Protein AF-H1V680-F1 (afdb_monomer_lite)

Radius of gyration: 32.13 Å; chains: 1; bounding box: 53×70×123 Å

Organism: Colletotrichum higginsianum (strain IMI 349063) (NCBI:txid759273)

InterPro domains:
  IPR000254 Cellulose-binding domain [PF00734] (23-51)
  IPR000254 Cellulose-binding domain [PS00562] (27-54)
  IPR000254 Cellulose-binding domain [PS51164] (19-55)
  IPR000254 Cellulose-binding domain [SM00236] (22-55)
  IPR001547 Glycoside hydrolase, family 5 [PF00150] (147-219)
  IPR017853 Glycoside hydrolase superfamily [SSF51445] (120-219)
  IPR035971 Cellulose-binding domain superfamily [SSF57180] (21-55)
  IPR050386 Glycosyl Hydrolase 5 (Cellulase A) [PTHR31297] (88-219)

pLDDT: mean 78.28, std 24.13, range [32.41, 98.94]

Structure (mmCIF, N/CA/C/O backbone):
data_AF-H1V680-F1
#
_entry.id   AF-H1V680-F1
#
loop_
_atom_site.group_PDB
_atom_site.id
_atom_site.type_symbol
_atom_site.label_atom_id
_atom_site.label_alt_id
_atom_site.label_comp_id
_atom_site.label_asym_id
_atom_site.label_entity_id
_atom_site.label_seq_id
_atom_site.pdbx_PDB_ins_code
_atom_site.Cartn_x
_atom_site.Cartn_y
_atom_site.Cartn_z
_atom_site.occupancy
_atom_site.B_iso_or_equiv
_atom_site.auth_seq_id
_atom_site.auth_comp_id
_atom_site.auth_asym_id
_atom_site.auth_atom_id
_atom_site.pdbx_PDB_model_num
ATOM 1 N N . MET A 1 1 ? 31.462 8.046 79.889 1.00 41.03 1 MET A N 1
ATOM 2 C CA . MET A 1 1 ? 31.656 6.989 78.877 1.00 41.03 1 MET A CA 1
ATOM 3 C C . MET A 1 1 ? 30.767 7.344 77.690 1.00 41.03 1 MET A C 1
ATOM 5 O O . MET A 1 1 ? 29.557 7.222 77.803 1.00 41.03 1 MET A O 1
ATOM 9 N N . LYS A 1 2 ? 31.339 7.966 76.651 1.00 41.47 2 LYS A N 1
ATOM 10 C CA . LYS A 1 2 ? 30.643 8.324 75.403 1.00 41.47 2 LYS A CA 1
ATOM 11 C C . LYS A 1 2 ? 30.706 7.098 74.493 1.00 41.47 2 LYS A C 1
ATOM 13 O O . LYS A 1 2 ? 31.793 6.561 74.311 1.00 41.47 2 LYS A O 1
ATOM 18 N N . ILE A 1 3 ? 29.558 6.626 74.017 1.00 47.91 3 ILE A N 1
ATOM 19 C CA . ILE A 1 3 ? 29.468 5.523 73.060 1.00 47.91 3 ILE A CA 1
ATOM 20 C C . ILE A 1 3 ? 29.055 6.157 71.737 1.00 47.91 3 ILE A C 1
ATOM 22 O O . ILE A 1 3 ? 27.886 6.470 71.523 1.00 47.91 3 ILE A O 1
ATOM 26 N N . ASP A 1 4 ? 30.054 6.404 70.899 1.00 52.88 4 ASP A N 1
ATOM 27 C CA . ASP A 1 4 ? 29.887 6.831 69.519 1.00 52.88 4 ASP A CA 1
ATOM 28 C C . ASP A 1 4 ? 29.444 5.610 68.697 1.00 52.88 4 ASP A C 1
ATOM 30 O O . ASP A 1 4 ? 30.202 4.653 68.534 1.00 52.88 4 ASP A O 1
ATOM 34 N N . ILE A 1 5 ? 28.195 5.603 68.222 1.00 52.12 5 ILE A N 1
ATOM 35 C CA . ILE A 1 5 ? 27.687 4.572 67.306 1.00 52.12 5 ILE A CA 1
ATOM 36 C C . ILE A 1 5 ? 27.700 5.157 65.899 1.00 52.12 5 ILE A C 1
ATOM 38 O O . ILE A 1 5 ? 26.835 5.940 65.509 1.00 52.12 5 ILE A O 1
ATOM 42 N N . SER A 1 6 ? 28.735 4.768 65.159 1.00 51.75 6 SER A N 1
ATOM 43 C CA . SER A 1 6 ? 28.927 5.017 63.737 1.00 51.75 6 SER A CA 1
ATOM 44 C C . SER A 1 6 ? 27.708 4.570 62.929 1.00 51.75 6 SER A C 1
ATOM 46 O O . SER A 1 6 ? 27.351 3.391 62.911 1.00 51.75 6 SER A O 1
ATOM 48 N N . ILE A 1 7 ? 27.082 5.522 62.237 1.00 56.12 7 ILE A N 1
ATOM 49 C CA . ILE A 1 7 ? 26.006 5.267 61.280 1.00 56.12 7 ILE A CA 1
ATOM 50 C C . ILE A 1 7 ? 26.612 4.541 60.079 1.00 56.12 7 ILE A C 1
ATOM 52 O O . ILE A 1 7 ? 27.463 5.069 59.363 1.00 56.12 7 ILE A O 1
ATOM 56 N N . ALA A 1 8 ? 26.185 3.292 59.915 1.00 51.62 8 ALA A N 1
ATOM 57 C CA . ALA A 1 8 ? 26.576 2.403 58.842 1.00 51.62 8 ALA A CA 1
ATOM 58 C C . ALA A 1 8 ? 26.261 3.014 57.469 1.00 51.62 8 ALA A C 1
ATOM 60 O O . ALA A 1 8 ? 25.145 3.459 57.194 1.00 51.62 8 ALA A O 1
ATOM 61 N N . VAL A 1 9 ? 27.267 2.989 56.599 1.00 54.03 9 VAL A N 1
ATOM 62 C CA . VAL A 1 9 ? 27.164 3.289 55.172 1.00 54.03 9 VAL A CA 1
ATOM 63 C C . VAL A 1 9 ? 26.238 2.252 54.528 1.00 54.03 9 VAL A C 1
ATOM 65 O O . VAL A 1 9 ? 26.636 1.117 54.271 1.00 54.03 9 VAL A O 1
ATOM 68 N N . LEU A 1 10 ? 24.988 2.641 54.273 1.00 51.72 10 LEU A N 1
ATOM 69 C CA . LEU A 1 10 ? 24.065 1.924 53.394 1.00 51.72 10 LEU A CA 1
ATOM 70 C C . LEU A 1 10 ? 24.538 2.116 51.948 1.00 51.72 10 LEU A C 1
ATOM 72 O O . LEU A 1 10 ? 24.169 3.074 51.269 1.00 51.72 10 LEU A O 1
ATOM 76 N N . LEU A 1 11 ? 25.401 1.208 51.492 1.00 56.03 11 LEU A N 1
ATOM 77 C CA . LEU A 1 11 ? 25.778 1.089 50.089 1.00 56.03 11 LEU A CA 1
ATOM 78 C C . LEU A 1 11 ? 24.535 0.643 49.301 1.00 56.03 11 LEU A C 1
ATOM 80 O O . LEU A 1 11 ? 24.115 -0.512 49.373 1.00 56.03 11 LEU A O 1
ATOM 84 N N . ALA A 1 12 ? 23.917 1.571 48.572 1.00 56.66 12 ALA A N 1
ATOM 85 C CA . ALA A 1 12 ? 22.830 1.266 47.656 1.00 56.66 12 ALA A CA 1
ATOM 86 C C . ALA A 1 12 ? 23.351 0.355 46.531 1.00 56.66 12 ALA A C 1
ATOM 88 O O . ALA A 1 12 ? 24.094 0.796 45.652 1.00 56.66 12 ALA A O 1
ATOM 89 N N . LEU A 1 13 ? 22.951 -0.920 46.543 1.00 59.25 13 LEU A N 1
ATOM 90 C CA . LEU A 1 13 ? 23.061 -1.798 45.379 1.00 59.25 13 LEU A CA 1
ATOM 91 C C . LEU A 1 13 ? 22.107 -1.274 44.296 1.00 59.25 13 LEU A C 1
ATOM 93 O O . LEU A 1 13 ? 20.934 -1.650 44.229 1.00 59.25 13 LEU A O 1
ATOM 97 N N . ALA A 1 14 ? 22.615 -0.386 43.441 1.00 55.94 14 ALA A N 1
ATOM 98 C CA . ALA A 1 14 ? 21.985 -0.052 42.175 1.00 55.94 14 ALA A CA 1
ATOM 99 C C . ALA A 1 14 ? 21.980 -1.317 41.307 1.00 55.94 14 ALA A C 1
ATOM 101 O O . ALA A 1 14 ? 22.966 -1.651 40.648 1.00 55.94 14 ALA A O 1
ATOM 102 N N . HIS A 1 15 ? 20.869 -2.048 41.342 1.00 44.56 15 HIS A N 1
ATOM 103 C CA . HIS A 1 15 ? 20.617 -3.132 40.411 1.00 44.56 15 HIS A CA 1
ATOM 104 C C . HIS A 1 15 ? 20.569 -2.506 39.018 1.00 44.56 15 HIS A C 1
ATOM 106 O O . HIS A 1 15 ? 19.633 -1.778 38.685 1.00 44.56 15 HIS A O 1
ATOM 112 N N . ARG A 1 16 ? 21.602 -2.743 38.205 1.00 53.06 16 ARG A N 1
ATOM 113 C CA . ARG A 1 16 ? 21.533 -2.428 36.781 1.00 53.06 16 ARG A CA 1
ATOM 114 C C . ARG A 1 16 ? 20.534 -3.394 36.161 1.00 53.06 16 ARG A C 1
ATOM 116 O O . ARG A 1 16 ? 20.885 -4.514 35.809 1.00 53.06 16 ARG A O 1
ATOM 123 N N . VAL A 1 17 ? 19.282 -2.962 36.052 1.00 56.03 17 VAL A N 1
ATOM 124 C CA . VAL A 1 17 ? 18.318 -3.594 35.154 1.00 56.03 17 VAL A CA 1
ATOM 125 C C . VAL A 1 17 ? 18.852 -3.356 33.744 1.00 56.03 17 VAL A C 1
ATOM 127 O O . VAL A 1 17 ? 18.744 -2.256 33.205 1.00 56.03 17 VAL A O 1
ATOM 130 N N . SER A 1 18 ? 19.514 -4.361 33.172 1.00 63.38 18 SER A N 1
ATOM 131 C CA . SER A 1 18 ? 19.789 -4.379 31.739 1.00 63.38 18 SER A CA 1
ATOM 132 C C . SER A 1 18 ? 18.439 -4.580 31.059 1.00 63.38 18 SER A C 1
ATOM 134 O O . SER A 1 18 ? 17.897 -5.682 31.065 1.00 63.38 18 SER A O 1
ATOM 136 N N . ALA A 1 19 ? 17.836 -3.493 30.576 1.00 75.94 19 ALA A N 1
ATOM 137 C CA . ALA A 1 19 ? 16.635 -3.594 29.764 1.00 75.94 19 ALA A CA 1
ATOM 138 C C . ALA A 1 19 ? 16.997 -4.412 28.518 1.00 75.94 19 ALA A C 1
ATOM 140 O O . ALA A 1 19 ? 17.910 -4.036 27.785 1.00 75.94 19 ALA A O 1
ATOM 141 N N . GLN A 1 20 ? 16.338 -5.555 28.330 1.00 88.06 20 GLN A N 1
ATOM 142 C CA . GLN A 1 20 ? 16.458 -6.344 27.109 1.00 88.06 20 GLN A CA 1
ATOM 143 C C . GLN A 1 20 ? 15.596 -5.705 26.024 1.00 88.06 20 GLN A C 1
ATOM 145 O O . GLN A 1 20 ? 14.503 -5.210 26.301 1.00 88.06 20 GLN A O 1
ATOM 150 N N . GLN A 1 21 ? 16.085 -5.713 24.791 1.00 91.81 21 GLN A N 1
ATOM 151 C CA . GLN A 1 21 ? 15.350 -5.200 23.654 1.00 91.81 21 GLN A CA 1
ATOM 152 C C . GLN A 1 21 ? 14.315 -6.217 23.171 1.00 91.81 21 GLN A C 1
ATOM 154 O O . GLN A 1 21 ? 14.608 -7.413 23.075 1.00 91.81 21 GLN A O 1
ATOM 159 N N . ALA A 1 22 ? 13.120 -5.723 22.852 1.00 90.00 22 ALA A N 1
ATOM 160 C CA . ALA A 1 22 ? 12.039 -6.507 22.281 1.00 90.00 22 ALA A CA 1
ATOM 161 C C . ALA A 1 22 ? 12.457 -7.151 20.941 1.00 90.00 22 ALA A C 1
ATOM 163 O O . ALA A 1 22 ? 13.363 -6.647 20.265 1.00 90.00 22 ALA A O 1
ATOM 164 N N . PRO A 1 23 ? 11.789 -8.245 20.532 1.00 91.38 23 PRO A N 1
ATOM 165 C CA . PRO A 1 23 ? 11.917 -8.804 19.189 1.00 91.38 23 PRO A CA 1
ATOM 166 C C . PRO A 1 23 ? 11.887 -7.716 18.112 1.00 91.38 23 PRO A C 1
ATOM 168 O O . PRO A 1 23 ? 11.050 -6.814 18.180 1.00 91.38 23 PRO A O 1
ATOM 171 N N . TRP A 1 24 ? 12.806 -7.779 17.144 1.00 90.88 24 TRP A N 1
ATOM 172 C CA . TRP A 1 24 ? 12.938 -6.803 16.049 1.00 90.88 24 TRP A CA 1
ATOM 173 C C . TRP A 1 24 ? 13.278 -5.360 16.466 1.00 90.88 24 TRP A C 1
ATOM 175 O O . TRP A 1 24 ? 13.336 -4.468 15.618 1.00 90.88 24 TRP A O 1
ATOM 185 N N . GLY A 1 25 ? 13.533 -5.094 17.748 1.00 92.50 25 GLY A N 1
ATOM 186 C CA . GLY A 1 25 ? 13.954 -3.774 18.210 1.00 92.50 25 GLY A CA 1
ATOM 187 C C . GLY A 1 25 ? 15.418 -3.467 17.874 1.00 92.50 25 GLY A C 1
ATOM 188 O O . GLY A 1 25 ? 16.238 -4.371 17.689 1.00 92.50 25 GLY A O 1
ATOM 189 N N . GLN A 1 26 ? 15.762 -2.174 17.830 1.00 95.75 26 GLN A N 1
ATOM 190 C CA . GLN A 1 26 ? 17.147 -1.730 17.662 1.00 95.75 26 GLN A CA 1
ATOM 191 C C . GLN A 1 26 ? 17.974 -2.085 18.902 1.00 95.75 26 GLN A C 1
ATOM 193 O O . GLN A 1 26 ? 17.612 -1.736 20.028 1.00 95.75 26 GLN A O 1
ATOM 198 N N . CYS A 1 27 ? 19.092 -2.766 18.677 1.00 95.88 27 CYS A N 1
ATOM 199 C CA . CYS A 1 27 ? 20.007 -3.249 19.709 1.00 95.88 27 CYS A CA 1
ATOM 200 C C . CYS A 1 27 ? 21.447 -2.742 19.524 1.00 95.88 27 CYS A C 1
ATOM 202 O O . CYS A 1 27 ? 22.362 -3.158 20.228 1.00 95.88 27 CYS A O 1
ATOM 204 N N . GLY A 1 28 ? 21.684 -1.846 18.568 1.00 95.56 28 GLY A N 1
ATOM 205 C CA . GLY A 1 28 ? 23.013 -1.302 18.320 1.00 95.56 28 GLY A CA 1
ATOM 206 C C . GLY A 1 28 ? 23.054 -0.333 17.147 1.00 95.56 28 GLY A C 1
ATOM 207 O O . GLY A 1 28 ? 22.039 -0.059 16.500 1.00 95.56 28 GLY A O 1
ATOM 208 N N . GLY A 1 29 ? 24.253 0.178 16.880 1.00 95.31 29 GLY A N 1
ATOM 209 C CA . GLY A 1 29 ? 24.522 1.191 15.865 1.00 95.31 29 GLY A CA 1
ATOM 210 C C . GLY A 1 29 ? 25.285 2.385 16.434 1.00 95.31 29 GLY A C 1
ATOM 211 O O . GLY A 1 29 ? 25.214 2.668 17.631 1.00 95.31 29 GLY A O 1
ATOM 212 N N . ASN A 1 30 ? 26.025 3.089 15.583 1.00 95.56 30 ASN A N 1
ATOM 213 C CA . ASN A 1 30 ? 26.699 4.330 15.954 1.00 95.56 30 ASN A CA 1
ATOM 214 C C . ASN A 1 30 ? 25.702 5.335 16.557 1.00 95.56 30 ASN A C 1
ATOM 216 O O . ASN A 1 30 ? 24.695 5.677 15.943 1.00 95.56 30 ASN A O 1
ATOM 220 N N . GLY A 1 31 ? 25.990 5.801 17.775 1.00 92.56 31 GLY A N 1
ATOM 221 C CA . GLY A 1 31 ? 25.136 6.738 18.512 1.00 92.56 31 GLY A CA 1
ATOM 222 C C . GLY A 1 31 ? 23.947 6.109 19.253 1.00 92.56 31 GLY A C 1
ATOM 223 O O . GLY A 1 31 ? 23.215 6.837 19.919 1.00 92.56 31 GLY A O 1
ATOM 224 N N . TRP A 1 32 ? 23.750 4.786 19.192 1.00 93.56 32 TRP A N 1
ATOM 225 C CA . TRP A 1 32 ? 22.695 4.104 19.949 1.00 93.56 32 TRP A CA 1
ATOM 226 C C . TRP A 1 32 ? 22.997 4.098 21.455 1.00 93.56 32 TRP A C 1
ATOM 228 O O . TRP A 1 32 ? 24.042 3.614 21.886 1.00 93.56 32 TRP A O 1
ATOM 238 N N . THR A 1 33 ? 22.065 4.611 22.262 1.00 93.81 33 THR A N 1
ATOM 239 C CA . THR A 1 33 ? 22.171 4.682 23.735 1.00 93.81 33 THR A CA 1
ATOM 240 C C . THR A 1 33 ? 21.195 3.752 24.460 1.00 93.81 33 THR A C 1
ATOM 242 O O . THR A 1 33 ? 21.137 3.753 25.691 1.00 93.81 33 THR A O 1
ATOM 245 N N . GLY A 1 34 ? 20.412 2.972 23.711 1.00 91.25 34 GLY A N 1
ATOM 246 C CA . GLY A 1 34 ? 19.421 2.054 24.259 1.00 91.25 34 GLY A CA 1
ATOM 247 C C . GLY A 1 34 ? 19.971 0.656 24.578 1.00 91.25 34 GLY A C 1
ATOM 248 O O . GLY A 1 34 ? 21.180 0.421 24.537 1.00 91.25 34 GLY A O 1
ATOM 249 N N . PRO A 1 35 ? 19.074 -0.295 24.892 1.00 92.50 35 PRO A N 1
ATOM 250 C CA . PRO A 1 35 ? 19.401 -1.705 25.099 1.00 92.50 35 PRO A CA 1
ATOM 251 C C . PRO A 1 35 ? 20.288 -2.297 24.003 1.00 92.50 35 PRO A C 1
ATOM 253 O O . PRO A 1 35 ? 19.983 -2.128 22.826 1.00 92.50 35 PRO A O 1
ATOM 256 N N . THR A 1 36 ? 21.346 -3.023 24.374 1.00 92.94 36 THR A N 1
ATOM 257 C CA . THR A 1 36 ? 22.213 -3.748 23.420 1.00 92.94 36 THR A CA 1
ATOM 258 C C . THR A 1 36 ? 22.033 -5.263 23.444 1.00 92.94 36 THR A C 1
ATOM 260 O O . THR A 1 36 ? 22.533 -5.976 22.577 1.00 92.94 36 THR A O 1
ATOM 263 N N . THR A 1 37 ? 21.277 -5.761 24.420 1.00 92.06 37 THR A N 1
ATOM 264 C CA . 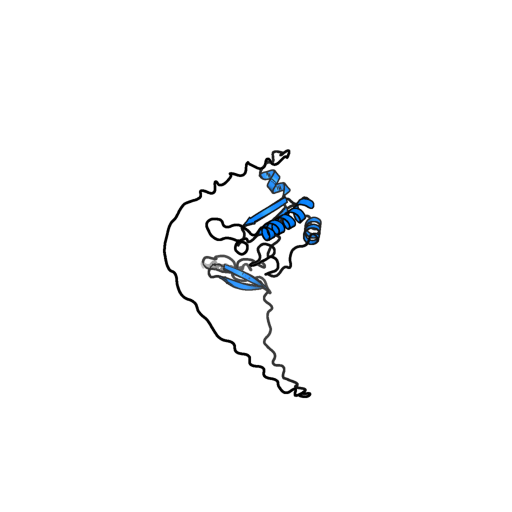THR A 1 37 ? 20.984 -7.182 24.602 1.00 92.06 37 THR A CA 1
ATOM 265 C C . THR A 1 37 ? 19.547 -7.448 24.192 1.00 92.06 37 THR A C 1
ATOM 267 O O . THR A 1 37 ? 18.643 -6.766 24.665 1.00 92.06 37 THR A O 1
ATOM 270 N N . CYS A 1 38 ? 19.318 -8.446 23.347 1.00 93.62 38 CYS A N 1
ATOM 271 C CA . CYS A 1 38 ? 17.974 -8.865 22.959 1.00 93.62 38 CYS A CA 1
ATOM 272 C C . CYS A 1 38 ? 17.332 -9.773 24.020 1.00 93.62 38 CYS A C 1
ATOM 274 O O . CYS A 1 38 ? 18.020 -10.321 24.888 1.00 93.62 38 CYS A O 1
ATOM 276 N N . VAL A 1 39 ? 16.009 -9.941 23.961 1.00 92.44 39 VAL A N 1
ATOM 277 C CA . VAL A 1 39 ? 15.300 -10.966 24.749 1.00 92.44 39 VAL A CA 1
ATOM 278 C C . VAL A 1 39 ? 15.854 -12.375 24.483 1.00 92.44 39 VAL A C 1
ATOM 280 O O . VAL A 1 39 ? 16.499 -12.633 23.468 1.00 92.44 39 VAL A O 1
ATOM 283 N N . ALA A 1 40 ? 15.623 -13.306 25.412 1.00 89.06 40 ALA A N 1
ATOM 284 C CA . ALA A 1 40 ? 16.118 -14.678 25.291 1.00 89.06 40 ALA A CA 1
ATOM 285 C C . ALA A 1 40 ? 15.689 -15.329 23.958 1.00 89.06 40 ALA A C 1
ATOM 287 O O . ALA A 1 40 ? 14.528 -15.239 23.566 1.00 89.06 40 ALA A O 1
ATOM 288 N N . GLY A 1 41 ? 16.632 -15.979 23.266 1.00 85.44 41 GLY A N 1
ATOM 289 C CA . GLY A 1 41 ? 16.417 -16.568 21.934 1.00 85.44 41 GLY A CA 1
ATOM 290 C C . GLY A 1 41 ? 16.647 -15.608 20.758 1.00 85.44 41 GLY A C 1
ATOM 291 O O . GLY A 1 41 ? 16.553 -16.022 19.606 1.00 85.44 41 GLY A O 1
ATOM 292 N N . TRP A 1 42 ? 16.984 -14.345 21.030 1.00 91.00 42 TRP A N 1
ATOM 293 C CA . TRP A 1 42 ? 17.239 -13.328 20.012 1.00 91.00 42 TRP A CA 1
ATOM 294 C C . TRP A 1 42 ? 18.684 -12.840 20.090 1.00 91.00 42 TRP A C 1
ATOM 296 O O . TRP A 1 42 ? 19.266 -12.725 21.170 1.00 91.00 42 TRP A O 1
ATOM 306 N N . GLN A 1 43 ? 19.275 -12.557 18.935 1.00 92.94 43 GLN A N 1
ATOM 307 C CA . GLN A 1 43 ? 20.642 -12.069 18.804 1.00 92.94 43 GLN A CA 1
ATOM 308 C C . GLN A 1 43 ? 20.647 -10.693 18.156 1.00 92.94 43 GLN A C 1
ATOM 310 O O . GLN A 1 43 ? 19.908 -10.436 17.209 1.00 92.94 43 GLN A O 1
ATOM 315 N N . CYS A 1 44 ? 21.504 -9.811 18.666 1.00 93.62 44 CYS A N 1
ATOM 316 C CA . CYS A 1 44 ? 21.693 -8.503 18.068 1.00 93.62 44 CYS A CA 1
ATOM 317 C C . CYS A 1 44 ? 22.551 -8.636 16.810 1.00 93.62 44 CYS A C 1
ATOM 319 O O . CYS A 1 44 ? 23.761 -8.850 16.897 1.00 93.62 44 CYS A O 1
ATOM 321 N N . VAL A 1 45 ? 21.925 -8.534 15.642 1.00 94.19 45 VAL A N 1
ATOM 322 C CA . VAL A 1 45 ? 22.590 -8.667 14.347 1.00 94.19 45 VAL A CA 1
ATOM 323 C C . VAL A 1 45 ? 22.807 -7.281 13.753 1.00 94.19 45 VAL A C 1
ATOM 325 O O . VAL A 1 45 ? 21.878 -6.484 13.615 1.00 94.19 45 VAL A O 1
ATOM 328 N N . LYS A 1 46 ? 24.058 -6.974 13.400 1.00 95.00 46 LYS A N 1
ATOM 329 C CA . LYS A 1 46 ? 24.413 -5.716 12.739 1.00 95.00 46 LYS A CA 1
ATOM 330 C C . LYS A 1 46 ? 23.894 -5.723 11.304 1.00 95.00 46 LYS A C 1
ATOM 332 O O . LYS A 1 46 ? 24.361 -6.524 10.501 1.00 95.00 46 LYS A O 1
ATOM 337 N N . ALA A 1 47 ? 22.990 -4.801 10.980 1.00 83.75 47 ALA A N 1
ATOM 338 C CA . ALA A 1 47 ? 22.577 -4.564 9.599 1.00 83.75 47 ALA A CA 1
ATOM 339 C C . ALA A 1 47 ? 23.571 -3.622 8.905 1.00 83.75 47 ALA A C 1
ATOM 341 O O . ALA A 1 47 ? 24.081 -3.917 7.829 1.00 83.75 47 ALA A O 1
ATOM 342 N N . HIS A 1 48 ? 23.911 -2.510 9.560 1.00 90.81 48 HIS A N 1
ATOM 343 C CA . HIS A 1 48 ? 24.923 -1.564 9.093 1.00 90.81 48 HIS A CA 1
ATOM 344 C C . HIS A 1 48 ? 25.553 -0.795 10.263 1.00 90.81 48 HIS A C 1
ATOM 346 O O . HIS A 1 48 ? 25.248 -1.029 11.429 1.00 90.81 48 HIS A O 1
ATOM 352 N N . GLU A 1 49 ? 26.487 0.116 9.981 1.00 93.31 49 GLU A N 1
ATOM 353 C CA . GLU A 1 49 ? 27.259 0.826 11.015 1.00 93.31 49 GLU A CA 1
ATOM 354 C C . GLU A 1 49 ? 26.384 1.602 12.011 1.00 93.31 49 GLU A C 1
ATOM 356 O O . GLU A 1 49 ? 26.619 1.573 13.214 1.00 93.31 49 GLU A O 1
ATOM 361 N N . TRP A 1 50 ? 25.319 2.221 11.511 1.00 91.44 50 TRP A N 1
ATOM 362 C CA . TRP A 1 50 ? 24.361 2.998 12.299 1.00 91.44 50 TRP A CA 1
ATOM 363 C C . TRP A 1 50 ? 23.186 2.192 12.883 1.00 91.44 50 TRP A C 1
ATOM 365 O O . TRP A 1 50 ? 22.383 2.767 13.612 1.00 91.44 50 TRP A O 1
ATOM 375 N N . TYR A 1 51 ? 23.061 0.886 12.601 1.00 92.88 51 TYR A N 1
ATOM 376 C CA . TYR A 1 51 ? 21.888 0.106 13.022 1.00 92.88 51 TYR A CA 1
ATOM 377 C C . TYR A 1 51 ? 22.170 -1.393 13.184 1.00 92.88 51 TYR A C 1
ATOM 379 O O . TYR A 1 51 ? 22.704 -2.061 12.297 1.00 92.88 51 TYR A O 1
ATOM 387 N N . SER A 1 52 ? 21.773 -1.942 14.328 1.00 95.94 52 SER A N 1
ATOM 388 C CA . SER A 1 52 ? 21.726 -3.381 14.611 1.00 95.94 52 SER A CA 1
ATOM 389 C C . SER A 1 52 ? 20.353 -3.737 15.170 1.00 95.94 52 SER A C 1
ATOM 391 O O . SER A 1 52 ? 19.800 -2.961 15.951 1.00 95.94 52 SER A O 1
ATOM 393 N N . GLN A 1 53 ? 19.811 -4.893 14.794 1.00 96.56 53 GLN A N 1
ATOM 394 C CA . GLN A 1 53 ? 18.459 -5.328 15.146 1.00 96.56 53 GLN A CA 1
ATOM 395 C C . GLN A 1 53 ? 18.472 -6.687 15.839 1.00 96.56 53 GLN A C 1
ATOM 397 O O . GLN A 1 53 ? 19.269 -7.561 15.498 1.00 96.56 53 GLN A O 1
ATOM 402 N N . CYS A 1 54 ? 17.571 -6.877 16.798 1.00 95.62 54 CYS A N 1
ATOM 403 C CA . CYS A 1 54 ? 17.314 -8.190 17.368 1.00 95.62 54 CYS A CA 1
ATOM 404 C C . CYS A 1 54 ? 16.637 -9.090 16.339 1.00 95.62 54 CYS A C 1
ATOM 406 O O . CYS A 1 54 ? 15.488 -8.842 15.980 1.00 95.62 54 CYS A O 1
ATOM 408 N N . LEU A 1 55 ? 17.324 -10.152 15.929 1.00 92.12 55 LEU A N 1
ATOM 409 C CA . LEU A 1 55 ? 16.808 -11.199 15.046 1.00 92.12 55 LEU A CA 1
ATOM 410 C C . LEU A 1 55 ? 16.797 -12.547 15.773 1.00 92.12 55 LEU A C 1
ATOM 412 O O . LEU A 1 55 ? 17.529 -12.743 16.746 1.00 92.12 55 LEU A O 1
ATOM 41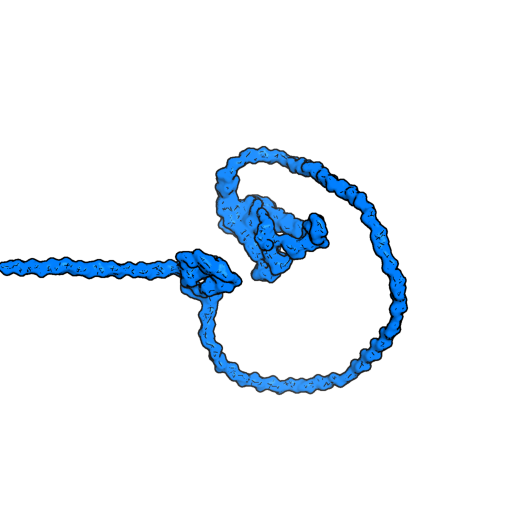6 N N . GLU A 1 56 ? 15.977 -13.484 15.310 1.00 89.25 56 GLU A N 1
ATOM 417 C CA . GLU A 1 56 ? 15.878 -14.820 15.900 1.00 89.25 56 GLU A CA 1
ATOM 418 C C . GLU A 1 56 ? 17.203 -15.571 15.756 1.00 89.25 56 GLU A C 1
ATOM 420 O O . GLU A 1 56 ? 17.710 -15.808 14.659 1.00 89.25 56 GLU A O 1
ATOM 425 N N . GLY A 1 57 ? 17.788 -15.931 16.895 1.00 67.62 57 GLY A N 1
ATOM 426 C CA . GLY A 1 57 ? 18.999 -16.720 16.955 1.00 67.62 57 GLY A CA 1
ATOM 427 C C . GLY A 1 57 ? 18.660 -18.133 17.375 1.00 67.62 57 GLY A C 1
ATOM 428 O O . GLY A 1 57 ? 18.512 -18.395 18.568 1.00 67.62 57 GLY A O 1
ATOM 429 N N . THR A 1 58 ? 18.631 -19.070 16.427 1.00 50.19 58 THR A N 1
ATOM 430 C CA . THR A 1 58 ? 18.834 -20.476 16.774 1.00 50.19 58 THR A CA 1
ATOM 431 C C . THR A 1 58 ? 20.195 -20.560 17.449 1.00 50.19 58 THR A C 1
ATOM 433 O O . THR A 1 58 ? 21.233 -20.394 16.803 1.00 50.19 58 THR A O 1
ATOM 436 N N . SER A 1 59 ? 20.209 -20.774 18.760 1.00 42.75 59 SER A N 1
ATOM 437 C CA . SER A 1 59 ? 21.397 -21.256 19.448 1.00 42.75 59 SER A CA 1
ATOM 438 C C . SER A 1 59 ? 21.705 -22.607 18.813 1.00 42.75 59 SER A C 1
ATOM 440 O O . SER A 1 59 ? 21.090 -23.609 19.152 1.00 42.75 59 SER A O 1
ATOM 442 N N . SER A 1 60 ? 22.581 -22.620 17.809 1.00 44.00 60 SER A N 1
ATOM 443 C CA . SER A 1 60 ? 23.103 -23.853 17.240 1.00 44.00 60 SER A CA 1
ATOM 444 C C . SER A 1 60 ? 24.019 -24.457 18.298 1.00 44.00 60 SER A C 1
ATOM 446 O O . SER A 1 60 ? 25.082 -23.882 18.557 1.00 44.00 60 SER A O 1
ATOM 448 N N . PRO A 1 61 ? 23.681 -25.595 18.929 1.00 40.00 61 PRO A N 1
ATOM 449 C CA . PRO A 1 61 ? 24.725 -26.392 19.532 1.00 40.00 61 PRO A CA 1
ATOM 450 C C . PRO A 1 61 ? 25.696 -26.832 18.422 1.00 40.00 61 PRO A C 1
ATOM 452 O O . PRO A 1 61 ? 25.312 -27.058 17.275 1.00 40.00 61 PRO A O 1
ATOM 455 N N . SER A 1 62 ? 26.969 -26.864 18.803 1.00 46.88 62 SER A N 1
ATOM 456 C CA . SER A 1 62 ? 28.151 -27.393 18.114 1.00 46.88 62 SER A CA 1
ATOM 457 C C . SER A 1 62 ? 27.891 -28.459 17.025 1.00 46.88 62 SER A C 1
ATOM 459 O O . SER A 1 62 ? 27.070 -29.357 17.243 1.00 46.88 62 SER A O 1
ATOM 461 N N . PRO A 1 63 ? 28.628 -28.461 15.892 1.00 42.75 63 PRO A N 1
ATOM 462 C CA . PRO A 1 63 ? 28.503 -29.516 14.895 1.00 42.75 63 PRO A CA 1
ATOM 463 C C . PRO A 1 63 ? 29.028 -30.834 15.477 1.00 42.75 63 PRO A C 1
ATOM 465 O O . PRO A 1 63 ? 30.232 -31.046 15.621 1.00 42.75 63 PRO A O 1
ATOM 468 N N . THR A 1 64 ? 28.112 -31.746 15.804 1.00 39.56 64 THR A N 1
ATOM 469 C CA . THR A 1 64 ? 28.463 -33.142 16.073 1.00 39.56 64 THR A CA 1
ATOM 470 C C . THR A 1 64 ? 28.833 -33.799 14.752 1.00 39.56 64 THR A C 1
ATOM 472 O O . THR A 1 64 ? 28.025 -33.918 13.833 1.00 39.56 64 THR A O 1
ATOM 475 N N . THR A 1 65 ? 30.092 -34.204 14.660 1.00 47.47 65 THR A N 1
ATOM 476 C CA . THR A 1 65 ? 30.668 -34.979 13.568 1.00 47.47 65 THR A CA 1
ATOM 477 C C . THR A 1 65 ? 29.954 -36.330 13.491 1.00 47.47 65 THR A C 1
ATOM 479 O O . THR A 1 65 ? 30.104 -37.153 14.392 1.00 47.47 65 THR A O 1
ATOM 482 N N . LEU A 1 66 ? 29.204 -36.595 12.419 1.00 40.50 66 LEU A N 1
ATOM 483 C CA . LEU A 1 66 ? 28.749 -37.949 12.101 1.00 40.50 66 LEU A CA 1
ATOM 484 C C . LEU A 1 66 ? 29.189 -38.350 10.695 1.00 40.50 66 LEU A C 1
ATOM 486 O O . LEU A 1 66 ? 29.011 -37.645 9.706 1.00 40.50 66 LEU A O 1
ATOM 490 N N . ARG A 1 67 ? 29.864 -39.497 10.694 1.00 47.16 67 ARG A N 1
ATOM 491 C CA . ARG A 1 67 ? 30.692 -40.085 9.651 1.00 47.16 67 ARG A CA 1
ATOM 492 C C . ARG A 1 67 ? 29.848 -40.951 8.712 1.00 47.16 67 ARG A C 1
ATOM 494 O O . ARG A 1 67 ? 29.069 -41.782 9.160 1.00 47.16 67 ARG A O 1
ATOM 501 N N . THR A 1 68 ? 30.096 -40.739 7.426 1.00 39.78 68 THR A N 1
ATOM 502 C CA . THR A 1 68 ? 29.959 -41.577 6.222 1.00 39.78 68 THR A CA 1
ATOM 503 C C . THR A 1 68 ? 29.410 -43.004 6.363 1.00 39.78 68 THR A C 1
ATOM 505 O O . THR A 1 68 ? 29.995 -43.830 7.060 1.00 39.78 68 THR A O 1
ATOM 508 N N . THR A 1 69 ? 28.444 -43.353 5.504 1.00 36.00 69 THR A N 1
ATOM 509 C CA . THR A 1 69 ? 28.433 -44.659 4.818 1.00 36.00 69 THR A CA 1
ATOM 510 C C . THR A 1 69 ? 28.166 -44.472 3.322 1.00 36.00 69 THR A C 1
ATOM 512 O O . THR A 1 69 ? 27.133 -43.973 2.890 1.00 36.00 69 THR A O 1
ATOM 515 N N . THR A 1 70 ? 29.173 -44.833 2.534 1.00 43.22 70 THR A N 1
ATOM 516 C CA . THR A 1 70 ? 29.206 -44.882 1.074 1.00 43.22 70 THR A CA 1
ATOM 517 C C . THR A 1 70 ? 28.579 -46.198 0.617 1.00 43.22 70 THR A C 1
ATOM 519 O O . THR A 1 70 ? 28.952 -47.257 1.112 1.00 43.22 70 THR A O 1
ATOM 522 N N . THR A 1 71 ? 27.664 -46.167 -0.351 1.00 42.69 71 THR A N 1
ATOM 523 C CA . THR A 1 71 ? 27.275 -47.354 -1.130 1.00 42.69 71 THR A CA 1
ATOM 524 C C . THR A 1 71 ? 27.334 -46.986 -2.605 1.00 42.69 71 THR A C 1
ATOM 526 O O . THR A 1 71 ? 26.581 -46.142 -3.082 1.00 42.69 71 THR A O 1
ATOM 529 N N . SER A 1 72 ? 28.290 -47.586 -3.307 1.00 49.69 72 SER A N 1
ATOM 530 C CA . SER A 1 72 ? 28.535 -47.446 -4.738 1.00 49.69 72 SER A CA 1
ATOM 531 C C . SER A 1 72 ? 27.707 -48.461 -5.539 1.00 49.69 72 SER A C 1
ATOM 533 O O . SER A 1 72 ? 27.663 -49.646 -5.215 1.00 49.69 72 SER A O 1
ATOM 535 N N . ARG A 1 73 ? 27.077 -48.006 -6.629 1.00 55.66 73 ARG A N 1
ATOM 536 C CA . ARG A 1 73 ? 26.561 -48.834 -7.740 1.00 55.66 73 ARG A CA 1
ATOM 537 C C . ARG A 1 73 ? 26.621 -48.017 -9.042 1.00 55.66 73 ARG A C 1
ATOM 539 O O . ARG A 1 73 ? 26.757 -46.800 -8.966 1.00 55.66 73 ARG A O 1
ATOM 546 N N . PRO A 1 74 ? 26.646 -48.657 -10.221 1.00 47.94 74 PRO A N 1
ATOM 547 C CA . PRO A 1 74 ? 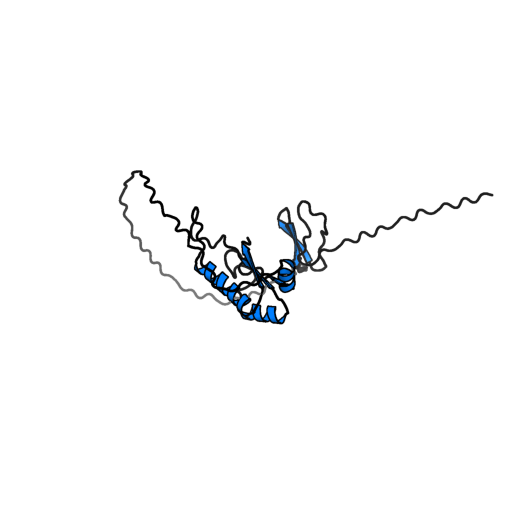27.791 -48.599 -11.113 1.00 47.94 74 PRO A CA 1
ATOM 548 C C . PRO A 1 74 ? 27.597 -47.635 -12.285 1.00 47.94 74 PRO A C 1
ATOM 550 O O . PRO A 1 74 ? 26.484 -47.316 -12.695 1.00 47.94 74 PRO A O 1
ATOM 553 N N . THR A 1 75 ? 28.741 -47.251 -12.841 1.00 38.84 75 THR A N 1
ATOM 554 C CA . THR A 1 75 ? 28.972 -46.516 -14.084 1.00 38.84 75 THR A CA 1
ATOM 555 C C . THR A 1 75 ? 28.251 -47.136 -15.282 1.00 38.84 75 THR A C 1
ATOM 557 O O . THR A 1 75 ? 28.480 -48.300 -15.609 1.00 38.84 75 THR A O 1
ATOM 560 N N . VAL A 1 76 ? 27.457 -46.328 -15.989 1.00 47.53 76 VAL A N 1
ATOM 561 C CA . VAL A 1 76 ? 27.055 -46.599 -17.374 1.00 47.53 76 VAL A CA 1
ATOM 562 C C . VAL A 1 76 ? 27.784 -45.600 -18.264 1.00 47.53 76 VAL A C 1
ATOM 564 O O . VAL A 1 76 ? 27.551 -44.395 -18.206 1.00 47.53 76 VAL A O 1
ATOM 567 N N . THR A 1 77 ? 28.720 -46.123 -19.046 1.00 36.09 77 THR A N 1
ATOM 568 C CA . THR A 1 77 ? 29.477 -45.412 -20.073 1.00 36.09 77 THR A CA 1
ATOM 569 C C . THR A 1 77 ? 28.591 -45.205 -21.298 1.00 36.09 77 THR A C 1
ATOM 571 O O . THR A 1 77 ? 28.112 -46.181 -21.871 1.00 36.09 77 THR A O 1
ATOM 574 N N . ILE A 1 78 ? 28.414 -43.957 -21.738 1.00 50.00 78 ILE A N 1
ATOM 575 C CA . ILE A 1 78 ? 27.986 -43.651 -23.109 1.00 50.00 78 ILE A CA 1
ATOM 576 C C . ILE A 1 78 ? 29.009 -42.692 -23.716 1.00 50.00 78 ILE A C 1
ATOM 578 O O . ILE A 1 78 ? 29.300 -41.623 -23.182 1.00 50.00 78 ILE A O 1
ATOM 582 N N . THR A 1 79 ? 29.587 -43.148 -24.820 1.00 33.59 79 THR A N 1
ATOM 583 C CA . THR A 1 79 ? 30.686 -42.547 -25.566 1.00 33.59 79 THR A CA 1
ATOM 584 C C . THR A 1 79 ? 30.142 -41.725 -26.740 1.00 33.59 79 THR A C 1
ATOM 586 O O . THR A 1 79 ? 29.390 -42.243 -27.555 1.00 33.59 79 THR A O 1
ATOM 589 N N . SER A 1 80 ? 30.599 -40.470 -26.807 1.00 40.28 80 SER A N 1
ATOM 590 C CA . SER A 1 80 ? 30.910 -39.637 -27.985 1.00 40.28 80 SER A CA 1
ATOM 591 C C . SER A 1 80 ? 29.857 -39.323 -29.058 1.00 40.28 80 SER A C 1
ATOM 593 O O . SER A 1 80 ? 29.407 -40.187 -29.800 1.00 40.28 80 SER A O 1
ATOM 595 N N . SER A 1 81 ? 29.700 -38.026 -29.348 1.00 43.78 81 SER A N 1
ATOM 596 C CA . SER A 1 81 ? 30.002 -37.506 -30.695 1.00 43.78 81 SER A CA 1
ATOM 597 C C . SER A 1 81 ? 30.193 -35.985 -30.704 1.00 43.78 81 SER A C 1
ATOM 599 O O . SER A 1 81 ? 29.361 -35.197 -30.270 1.00 43.78 81 SER A O 1
ATOM 601 N N . THR A 1 82 ? 31.358 -35.598 -31.208 1.00 38.72 82 THR A N 1
ATOM 602 C CA . THR A 1 82 ? 31.779 -34.257 -31.606 1.00 38.72 82 THR A CA 1
ATOM 603 C C . THR A 1 82 ? 31.070 -33.819 -32.885 1.00 38.72 82 THR A C 1
ATOM 605 O O . THR A 1 82 ? 31.120 -34.544 -33.877 1.00 38.72 82 THR A O 1
ATOM 608 N N . ALA A 1 83 ? 30.550 -32.592 -32.917 1.00 40.66 83 ALA A N 1
ATOM 609 C CA . ALA A 1 83 ? 30.327 -31.862 -34.162 1.00 40.66 83 ALA A CA 1
ATOM 610 C C . ALA A 1 83 ? 30.728 -30.392 -33.981 1.00 40.66 83 ALA A C 1
ATOM 612 O O . ALA A 1 83 ? 30.104 -29.617 -33.263 1.00 40.66 83 ALA A O 1
ATOM 613 N N . ARG A 1 84 ? 31.835 -30.054 -34.639 1.00 37.72 84 ARG A N 1
ATOM 614 C CA . ARG A 1 84 ? 32.364 -28.717 -34.888 1.00 37.72 84 ARG A CA 1
ATOM 615 C C . ARG A 1 84 ? 31.713 -28.209 -36.173 1.00 37.72 84 ARG A C 1
ATOM 617 O O . ARG A 1 84 ? 31.768 -28.911 -37.178 1.00 37.72 84 ARG A O 1
ATOM 624 N N . ALA A 1 85 ? 31.195 -26.987 -36.170 1.00 35.75 85 ALA A N 1
ATOM 625 C CA . ALA A 1 85 ? 30.942 -26.237 -37.394 1.00 35.75 85 ALA A CA 1
ATOM 626 C C . ALA A 1 85 ? 31.356 -24.777 -37.185 1.00 35.75 85 ALA A C 1
ATOM 628 O O . ALA A 1 85 ? 30.802 -24.055 -36.362 1.00 35.75 85 ALA A O 1
ATOM 629 N N . SER A 1 86 ? 32.401 -24.398 -37.915 1.00 36.12 86 SER A N 1
ATOM 630 C CA . SER A 1 86 ? 32.830 -23.028 -38.161 1.00 36.12 86 SER A CA 1
ATOM 631 C C . SER A 1 86 ? 32.029 -22.446 -39.323 1.00 36.12 86 SER A C 1
ATOM 633 O O . SER A 1 86 ? 31.832 -23.134 -40.319 1.00 36.12 86 SER A O 1
ATOM 635 N N . SER A 1 87 ? 31.730 -21.152 -39.269 1.00 42.56 87 SER A N 1
ATOM 636 C CA . SER A 1 87 ? 31.714 -20.305 -40.464 1.00 42.56 87 SER A CA 1
ATOM 637 C C . SER A 1 87 ? 31.985 -18.858 -40.068 1.00 42.56 87 SER A C 1
ATOM 639 O O . SER A 1 87 ? 31.442 -18.344 -39.095 1.00 42.56 87 SER A O 1
ATOM 641 N N . SER A 1 88 ? 32.915 -18.270 -40.810 1.00 37.12 88 SER A N 1
ATOM 642 C CA . SER A 1 88 ? 33.567 -16.981 -40.620 1.00 37.12 88 SER A CA 1
ATOM 643 C C . SER A 1 88 ? 33.021 -15.948 -41.607 1.00 37.12 88 SER A C 1
ATOM 645 O O . SER A 1 88 ? 32.531 -16.328 -42.667 1.00 37.12 88 SER A O 1
ATOM 647 N N . ALA A 1 89 ? 33.279 -14.680 -41.268 1.00 39.34 89 ALA A N 1
ATOM 648 C CA . ALA A 1 89 ? 33.353 -13.495 -42.126 1.00 39.34 89 ALA A CA 1
ATOM 649 C C . ALA A 1 89 ? 31.992 -12.920 -42.592 1.00 39.34 89 ALA A C 1
ATOM 651 O O . ALA A 1 89 ? 31.061 -13.649 -42.879 1.00 39.34 89 ALA A O 1
ATOM 652 N N . GLN A 1 90 ? 31.794 -11.604 -42.693 1.00 32.97 90 GLN A N 1
ATOM 653 C CA . GLN A 1 90 ? 32.789 -10.571 -42.951 1.00 32.97 90 GLN A CA 1
ATOM 654 C C . GLN A 1 90 ? 32.277 -9.174 -42.572 1.00 32.97 90 GLN A C 1
ATOM 656 O O . GLN A 1 90 ? 31.092 -8.867 -42.661 1.00 32.97 90 GLN A O 1
ATOM 661 N N . SER A 1 91 ? 33.235 -8.340 -42.187 1.00 34.06 91 SER A N 1
ATOM 662 C CA . SER A 1 91 ? 33.164 -6.902 -41.962 1.00 34.06 91 SER A CA 1
ATOM 663 C C . SER A 1 91 ? 32.760 -6.105 -43.207 1.00 34.06 91 SER A C 1
ATOM 665 O O . SER A 1 91 ? 33.266 -6.380 -44.292 1.00 34.06 91 SER A O 1
ATOM 667 N N . THR A 1 92 ? 32.034 -5.000 -43.016 1.00 32.97 92 THR A N 1
ATOM 668 C CA . THR A 1 92 ? 32.192 -3.793 -43.843 1.00 32.97 92 THR A CA 1
ATOM 669 C C . THR A 1 92 ? 32.182 -2.534 -42.982 1.00 32.97 92 THR A C 1
ATOM 671 O O . THR A 1 92 ? 31.497 -2.426 -41.970 1.00 32.97 92 THR A O 1
ATOM 674 N N . THR A 1 93 ? 33.034 -1.619 -43.409 1.00 32.41 93 THR A N 1
ATOM 675 C CA . THR A 1 93 ? 33.579 -0.416 -42.790 1.00 32.41 93 THR A CA 1
ATOM 676 C C . THR A 1 93 ? 32.630 0.780 -42.686 1.00 32.41 93 THR A C 1
ATOM 678 O O . THR A 1 93 ? 31.866 1.054 -43.601 1.00 32.41 93 THR A O 1
ATOM 681 N N . SER A 1 94 ? 32.842 1.548 -41.612 1.00 38.47 94 SER A N 1
ATOM 682 C CA . SER A 1 94 ? 32.983 3.014 -41.550 1.00 38.47 94 SER A CA 1
ATOM 683 C C . SER A 1 94 ? 31.985 3.924 -42.277 1.00 38.47 94 SER A C 1
ATOM 685 O O . SER A 1 94 ? 32.075 4.109 -43.484 1.00 38.47 94 SER A O 1
ATOM 687 N N . ALA A 1 95 ? 31.253 4.724 -41.494 1.00 38.25 95 ALA A N 1
ATOM 688 C CA . ALA A 1 95 ? 31.147 6.162 -41.748 1.00 38.25 95 ALA A CA 1
ATOM 689 C C . ALA A 1 95 ? 30.859 6.930 -40.447 1.00 38.25 95 ALA A C 1
ATOM 691 O O . ALA A 1 95 ? 29.892 6.693 -39.732 1.00 38.25 95 ALA A O 1
ATOM 692 N N . ARG A 1 96 ? 31.766 7.856 -40.159 1.00 39.41 96 ARG A N 1
ATOM 693 C CA . ARG A 1 96 ? 31.747 8.878 -39.114 1.00 39.41 96 ARG A CA 1
ATOM 694 C C . ARG A 1 96 ? 31.070 10.117 -39.704 1.00 39.41 96 ARG A C 1
ATOM 696 O O . ARG A 1 96 ? 31.397 10.438 -40.844 1.00 39.41 96 ARG A O 1
ATOM 703 N N . SER A 1 97 ? 30.219 10.817 -38.945 1.00 36.28 97 SER A N 1
ATOM 704 C CA . SER A 1 97 ? 30.197 12.295 -38.809 1.00 36.28 97 SER A CA 1
ATOM 705 C C . SER A 1 97 ? 28.928 12.810 -38.109 1.00 36.28 97 SER A C 1
ATOM 707 O O . SER A 1 97 ? 27.827 12.732 -38.633 1.00 36.28 97 SER A O 1
ATOM 709 N N . SER A 1 98 ? 29.145 13.315 -36.893 1.00 38.62 98 SER A N 1
ATOM 710 C CA . SER A 1 98 ? 28.736 14.623 -36.352 1.00 38.62 98 SER A CA 1
ATOM 711 C C . SER A 1 98 ? 27.428 15.321 -36.780 1.00 38.62 98 SER A C 1
ATOM 713 O O . SER A 1 98 ? 27.266 15.755 -37.914 1.00 38.62 98 SER A O 1
ATOM 715 N N . SER A 1 99 ? 26.663 15.629 -35.721 1.00 42.56 99 SER A N 1
ATOM 716 C CA . SER A 1 99 ? 25.970 16.891 -35.400 1.00 42.56 99 SER A CA 1
ATOM 717 C C . SER A 1 99 ? 24.824 17.375 -36.290 1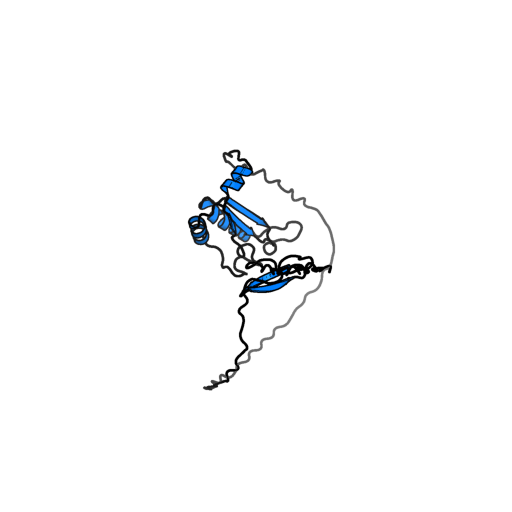.00 42.56 99 SER A C 1
ATOM 719 O O . SER A 1 99 ? 25.037 17.905 -37.373 1.00 42.56 99 SER A O 1
ATOM 721 N N . SER A 1 100 ? 23.628 17.457 -35.711 1.00 43.03 100 SER A N 1
ATOM 722 C CA . SER A 1 100 ? 23.108 18.743 -35.219 1.00 43.03 100 SER A CA 1
ATOM 723 C C . SER A 1 100 ? 21.769 18.556 -34.509 1.00 43.03 100 SER A C 1
ATOM 725 O O . SER A 1 100 ? 20.874 17.839 -34.942 1.00 43.03 100 SER A O 1
ATOM 727 N N . SER A 1 101 ? 21.690 19.203 -33.359 1.00 47.06 101 SER A N 1
ATOM 728 C CA . SER A 1 101 ? 20.515 19.452 -32.546 1.00 47.06 101 SER A CA 1
ATOM 729 C C . SER A 1 101 ? 19.434 20.193 -33.331 1.00 47.06 101 SER A C 1
ATOM 731 O O . SER A 1 101 ? 19.707 21.183 -34.003 1.00 47.06 101 SER A O 1
ATOM 733 N N . SER A 1 102 ? 18.184 19.765 -33.176 1.00 47.59 102 SER A N 1
ATOM 734 C CA . SER A 1 102 ? 17.002 20.602 -33.391 1.00 47.59 102 SER A CA 1
ATOM 735 C C . SER A 1 102 ? 15.880 20.075 -32.512 1.00 47.59 102 SER A C 1
ATOM 737 O O . SER A 1 102 ? 15.256 19.048 -32.766 1.00 47.59 102 SER A O 1
ATOM 739 N N . SER A 1 103 ? 15.721 20.785 -31.408 1.00 49.00 103 SER A N 1
ATOM 740 C CA . SER A 1 103 ? 14.758 20.615 -30.340 1.00 49.00 103 SER A CA 1
ATOM 741 C C . SER A 1 103 ? 13.340 20.591 -30.905 1.00 49.00 103 SER A C 1
ATOM 743 O O . SER A 1 103 ? 12.787 21.625 -31.270 1.00 49.00 103 SER A O 1
ATOM 745 N N . SER A 1 104 ? 12.731 19.410 -30.952 1.00 49.03 104 SER A N 1
ATOM 746 C CA . SER A 1 104 ? 11.278 19.313 -31.048 1.00 49.03 104 SER A CA 1
ATOM 747 C C . SER A 1 104 ? 10.752 19.398 -29.626 1.00 49.03 104 SER A C 1
ATOM 749 O O . SER A 1 104 ? 10.849 18.441 -28.860 1.00 49.03 104 SER A O 1
ATOM 751 N N . ALA A 1 105 ? 10.290 20.589 -29.253 1.00 47.34 105 ALA A N 1
ATOM 752 C CA . ALA A 1 105 ? 9.558 20.813 -28.022 1.00 47.34 105 ALA A CA 1
ATOM 753 C C . ALA A 1 105 ? 8.344 19.873 -28.010 1.00 47.34 105 ALA A C 1
ATOM 755 O O . ALA A 1 105 ? 7.323 20.151 -28.635 1.00 47.34 105 ALA A O 1
ATOM 756 N N . SER A 1 106 ? 8.465 18.739 -27.317 1.00 49.59 106 SER A N 1
ATOM 757 C CA . SER A 1 106 ? 7.287 18.041 -26.824 1.00 49.59 106 SER A CA 1
ATOM 758 C C . SER A 1 106 ? 6.695 18.960 -25.777 1.00 49.59 106 SER A C 1
ATOM 760 O O . SER A 1 106 ? 7.220 19.089 -24.672 1.00 49.59 106 SER A O 1
ATOM 762 N N . ALA A 1 107 ? 5.649 19.677 -26.170 1.00 50.25 107 ALA A N 1
ATOM 763 C CA . ALA A 1 107 ? 4.754 20.286 -25.218 1.00 50.25 107 ALA A CA 1
ATOM 764 C C . ALA A 1 107 ? 4.334 19.170 -24.256 1.00 50.25 107 ALA A C 1
ATOM 766 O O . ALA A 1 107 ? 3.662 18.223 -24.665 1.00 50.25 107 ALA A O 1
ATOM 767 N N . SER A 1 108 ? 4.762 19.262 -22.994 1.00 53.12 108 SER A N 1
ATOM 768 C CA . SER A 1 108 ? 4.039 18.610 -21.912 1.00 53.12 108 SER A CA 1
ATOM 769 C C . SER A 1 108 ? 2.624 19.140 -22.017 1.00 53.12 108 SER A C 1
ATOM 771 O O . SER A 1 108 ? 2.344 20.275 -21.630 1.00 53.12 108 SER A O 1
ATOM 773 N N . ALA A 1 109 ? 1.743 18.348 -22.619 1.00 54.91 109 ALA A N 1
ATOM 774 C CA . ALA A 1 109 ? 0.331 18.517 -22.411 1.00 54.91 109 ALA A CA 1
ATOM 775 C C . ALA A 1 109 ? 0.157 18.382 -20.900 1.00 54.91 109 ALA A C 1
ATOM 777 O O . ALA A 1 109 ? 0.269 17.285 -20.354 1.00 54.91 109 ALA A O 1
ATOM 778 N N . SER A 1 110 ? -0.014 19.513 -20.214 1.00 53.69 110 SER A N 1
ATOM 779 C CA . SER A 1 110 ? -0.583 19.520 -18.878 1.00 53.69 110 SER A CA 1
ATOM 780 C C . SER A 1 110 ? -1.888 18.761 -19.012 1.00 53.69 110 SER A C 1
ATOM 782 O O . SER A 1 110 ? -2.842 19.278 -19.596 1.00 53.69 110 SER A O 1
ATOM 784 N N . ALA A 1 111 ? -1.888 17.503 -18.572 1.00 60.28 111 ALA A N 1
ATOM 785 C CA . ALA A 1 111 ? -3.102 16.729 -18.458 1.00 60.28 111 ALA A CA 1
ATOM 786 C C . ALA A 1 111 ? -4.069 17.614 -17.675 1.00 60.28 111 ALA A C 1
ATOM 788 O O . ALA A 1 111 ? -3.758 18.043 -16.560 1.00 60.28 111 ALA A O 1
ATOM 789 N N . ALA A 1 112 ? -5.184 17.981 -18.312 1.00 59.44 112 ALA A N 1
ATOM 790 C CA . ALA A 1 112 ? -6.246 18.689 -17.625 1.00 59.44 112 ALA A CA 1
ATOM 791 C C . ALA A 1 112 ? -6.542 17.902 -16.341 1.00 59.44 112 ALA A C 1
ATOM 793 O O . ALA A 1 112 ? -6.557 16.665 -16.404 1.00 59.44 112 ALA A O 1
ATOM 794 N N . PRO A 1 113 ? -6.704 18.571 -15.184 1.00 56.03 113 PRO A N 1
ATOM 795 C CA . PRO A 1 113 ? -6.987 17.875 -13.943 1.00 56.03 113 PRO A CA 1
ATOM 796 C C . PRO A 1 113 ? -8.164 16.949 -14.210 1.00 56.03 113 PRO A C 1
ATOM 798 O O . PRO A 1 113 ? -9.232 17.396 -14.633 1.00 56.03 113 PRO A O 1
ATOM 801 N N . SER A 1 114 ? -7.925 15.648 -14.058 1.00 67.81 114 SER A N 1
ATOM 802 C CA . SER A 1 114 ? -8.987 14.663 -14.155 1.00 67.81 114 SER A CA 1
ATOM 803 C C . SER A 1 114 ? -9.970 15.035 -13.059 1.00 67.81 114 SER A C 1
ATOM 805 O O . SER A 1 114 ? -9.646 14.937 -11.877 1.00 67.81 114 SER A O 1
ATOM 807 N N . ALA A 1 115 ? -11.114 15.596 -13.446 1.00 71.44 115 ALA A N 1
ATOM 808 C CA . ALA A 1 115 ? -12.151 15.945 -12.499 1.00 71.44 115 ALA A CA 1
ATOM 809 C C . ALA A 1 115 ? -12.588 14.633 -11.857 1.00 71.44 115 ALA A C 1
ATOM 811 O O . ALA A 1 115 ? -13.194 13.814 -12.537 1.00 71.44 115 ALA A O 1
ATOM 812 N N . CYS A 1 116 ? -12.227 14.410 -10.593 1.00 73.81 116 CYS A N 1
ATOM 813 C CA . CYS A 1 116 ? -12.698 13.264 -9.829 1.00 73.81 116 CYS A CA 1
ATOM 814 C C . CYS A 1 116 ? -14.200 13.470 -9.610 1.00 73.81 116 CYS A C 1
ATOM 816 O O . CYS A 1 116 ? -14.569 14.317 -8.789 1.00 73.81 116 CYS A O 1
ATOM 818 N N . PRO A 1 117 ? -15.079 12.775 -10.354 1.00 76.81 117 PRO A N 1
ATOM 819 C CA . PRO A 1 117 ? -16.504 12.987 -10.226 1.00 76.81 117 PRO A CA 1
ATOM 820 C C . PRO A 1 117 ? -16.930 12.296 -8.932 1.00 76.81 117 PRO A C 1
ATOM 822 O O . PRO A 1 117 ? -17.078 11.080 -8.874 1.00 76.81 117 PRO A O 1
ATOM 825 N N . GLY A 1 118 ? -17.039 13.066 -7.857 1.00 81.44 118 GLY A N 1
ATOM 826 C CA . GLY A 1 118 ? -17.348 12.540 -6.539 1.00 81.44 118 GLY A CA 1
ATOM 827 C C . GLY A 1 118 ? -17.854 13.630 -5.613 1.00 81.44 118 GLY A C 1
ATOM 828 O O . GLY A 1 118 ? -17.503 14.803 -5.742 1.00 81.44 118 GLY A O 1
ATOM 829 N N . THR A 1 119 ? -18.702 13.235 -4.672 1.00 85.38 119 THR A N 1
ATOM 830 C CA . THR A 1 119 ? -19.076 14.085 -3.546 1.00 85.38 119 THR A CA 1
ATOM 831 C C . THR A 1 119 ? -18.071 13.841 -2.430 1.00 85.38 119 THR A C 1
ATOM 833 O O . THR A 1 119 ? -17.977 12.730 -1.914 1.00 85.38 119 THR A O 1
ATOM 836 N N . PHE A 1 120 ? -17.311 14.870 -2.069 1.00 86.19 120 PHE A N 1
ATOM 837 C CA . PHE A 1 120 ? -16.371 14.814 -0.955 1.00 86.19 120 PHE A CA 1
ATOM 838 C C . PHE A 1 120 ? -17.049 15.362 0.296 1.00 86.19 120 PHE A C 1
ATOM 840 O O . PHE A 1 120 ? -17.707 16.400 0.243 1.00 86.19 120 PHE A O 1
ATOM 847 N N . ALA A 1 121 ? -16.908 14.649 1.409 1.00 87.88 121 ALA A N 1
ATOM 848 C CA . ALA A 1 121 ? -17.314 15.137 2.717 1.00 87.88 121 ALA A CA 1
ATOM 849 C C . ALA A 1 121 ? -16.090 15.704 3.436 1.00 87.88 121 ALA A C 1
ATOM 851 O O . ALA A 1 121 ? -15.029 15.073 3.440 1.00 87.88 121 ALA A O 1
ATOM 852 N N . ASP A 1 122 ? -16.248 16.867 4.061 1.00 91.19 122 ASP A N 1
ATOM 853 C CA . ASP A 1 122 ? -15.211 17.423 4.922 1.00 91.19 122 ASP A CA 1
ATOM 854 C C . ASP A 1 122 ? -14.957 16.481 6.106 1.00 91.19 122 ASP A C 1
ATOM 856 O O . ASP A 1 122 ? -15.886 16.011 6.768 1.00 91.19 122 ASP A O 1
ATOM 860 N N . VAL A 1 123 ? -13.684 16.210 6.386 1.00 94.12 123 VAL A N 1
ATOM 861 C CA . VAL A 1 123 ? -13.251 15.388 7.519 1.00 94.12 123 VAL A CA 1
ATOM 862 C C . VAL A 1 123 ? -12.110 16.090 8.241 1.00 94.12 123 VAL A C 1
ATOM 864 O O . VAL A 1 123 ? -11.182 16.607 7.616 1.00 94.12 123 VAL A O 1
ATOM 867 N N . SER A 1 124 ? -12.160 16.125 9.573 1.00 96.88 124 SER A N 1
ATOM 868 C CA . SER A 1 124 ? -11.035 16.636 10.352 1.00 96.88 124 SER A CA 1
ATOM 869 C C . SER A 1 124 ? -9.874 15.638 10.312 1.00 96.88 124 SER A C 1
ATOM 871 O O . SER A 1 124 ? -10.078 14.424 10.279 1.00 96.88 124 SER A O 1
ATOM 873 N N . ALA A 1 125 ? -8.633 16.127 10.376 1.00 95.50 125 ALA A N 1
ATOM 874 C CA . ALA A 1 125 ? -7.466 15.245 10.442 1.00 95.50 125 ALA A CA 1
ATOM 875 C C . ALA A 1 125 ? -7.539 14.279 11.644 1.00 95.50 125 ALA A C 1
ATOM 877 O O . ALA A 1 125 ? -7.155 13.116 11.536 1.00 95.50 125 ALA A O 1
ATOM 878 N N . ALA A 1 126 ? -8.080 14.746 12.776 1.00 97.50 126 ALA A N 1
ATOM 879 C CA . ALA A 1 126 ? -8.257 13.931 13.972 1.00 97.50 126 ALA A CA 1
ATOM 880 C C . ALA A 1 126 ? -9.269 12.796 13.750 1.00 97.50 126 ALA A C 1
ATOM 882 O O . ALA A 1 126 ? -8.986 11.650 14.104 1.00 97.50 126 ALA A O 1
ATOM 883 N N . ASP A 1 127 ? -10.416 13.088 13.132 1.00 97.00 127 ASP A N 1
ATOM 884 C CA . ASP A 1 127 ? -11.435 12.075 12.841 1.00 97.00 127 ASP A CA 1
ATOM 885 C C . ASP A 1 127 ? -10.949 11.074 11.795 1.00 97.00 127 ASP A C 1
ATOM 887 O O . ASP A 1 127 ? -11.178 9.874 11.950 1.00 97.00 127 ASP A O 1
ATOM 891 N N . PHE A 1 128 ? -10.210 11.537 10.783 1.00 95.62 128 PHE A N 1
ATOM 892 C CA . PHE A 1 128 ? -9.612 10.670 9.770 1.00 95.62 128 PHE A CA 1
ATOM 893 C C . PH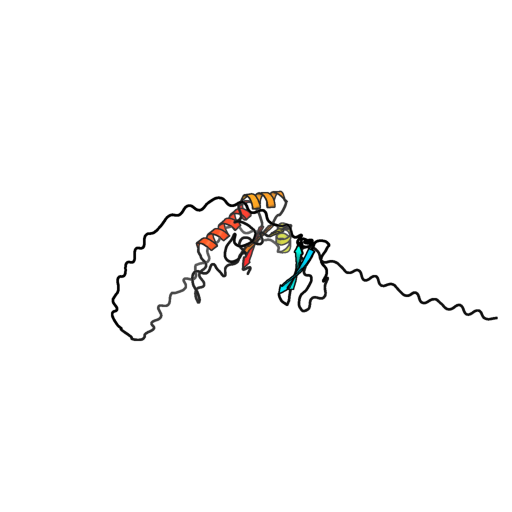E A 1 128 ? -8.631 9.666 10.394 1.00 95.62 128 PHE A C 1
ATOM 895 O O . PHE A 1 128 ? -8.791 8.455 10.237 1.00 95.62 128 PHE A O 1
ATOM 902 N N . VAL A 1 129 ? -7.664 10.140 11.189 1.00 96.06 129 VAL A N 1
ATOM 903 C CA . VAL A 1 129 ? -6.688 9.266 11.869 1.00 96.06 129 VAL A CA 1
ATOM 904 C C . VAL A 1 129 ? -7.375 8.331 12.869 1.00 96.06 129 VAL A C 1
ATOM 906 O O . VAL A 1 129 ? -7.027 7.151 12.964 1.00 96.06 129 VAL A O 1
ATOM 909 N N . LYS A 1 130 ? -8.390 8.817 13.594 1.00 97.56 130 LYS A N 1
ATOM 910 C CA . LYS A 1 130 ? -9.184 7.993 14.514 1.00 97.56 130 LYS A CA 1
ATOM 911 C C . LYS A 1 130 ? -9.927 6.875 13.777 1.00 97.56 130 LYS A C 1
ATOM 913 O O . LYS A 1 130 ? -9.971 5.748 14.276 1.00 97.56 130 LYS A O 1
ATOM 918 N N . ALA A 1 131 ? -10.492 7.160 12.605 1.00 97.19 131 ALA A N 1
ATOM 919 C CA . ALA A 1 131 ? -11.207 6.180 11.793 1.00 97.19 131 ALA A CA 1
ATOM 920 C C . ALA A 1 131 ? -10.280 5.092 11.226 1.00 97.19 131 ALA A C 1
ATOM 922 O O . ALA A 1 131 ? -10.688 3.935 11.130 1.00 97.19 131 ALA A O 1
ATOM 923 N N . MET A 1 132 ? -9.021 5.429 10.937 1.00 98.00 132 MET A N 1
ATOM 924 C CA . MET A 1 132 ? -8.015 4.488 10.432 1.00 98.00 132 MET A CA 1
ATOM 925 C C . MET A 1 132 ? -7.515 3.463 11.463 1.00 98.00 132 MET A C 1
ATOM 927 O O . MET A 1 132 ? -6.928 2.454 11.076 1.00 98.00 132 MET A O 1
ATOM 931 N N . SER A 1 133 ? -7.688 3.704 12.765 1.00 97.19 133 SER A N 1
ATOM 932 C CA . SER A 1 133 ? -7.053 2.895 13.816 1.00 97.19 133 SER A CA 1
ATOM 933 C C . SER A 1 133 ? -7.888 1.667 14.237 1.00 97.19 133 SER A C 1
ATOM 935 O O . SER A 1 133 ? -9.087 1.824 14.520 1.00 97.19 133 SER A O 1
ATOM 937 N N . PRO A 1 134 ? -7.291 0.459 14.360 1.00 98.44 134 PRO A N 1
ATOM 938 C CA . PRO A 1 134 ? -5.866 0.139 14.181 1.00 98.44 134 PRO A CA 1
ATOM 939 C C . PRO A 1 134 ? -5.477 -0.134 12.717 1.00 98.44 134 PRO A C 1
ATOM 941 O O . PRO A 1 134 ? -6.317 -0.516 11.898 1.00 98.44 134 PRO A O 1
ATOM 944 N N . GLY A 1 135 ? -4.184 0.029 12.410 1.00 98.50 135 GLY A N 1
ATOM 945 C CA . GLY A 1 135 ? -3.609 -0.199 11.081 1.00 98.50 135 GLY A CA 1
ATOM 946 C C . GLY A 1 135 ? -2.630 -1.371 11.020 1.00 98.50 135 GLY A C 1
ATOM 947 O O . GLY A 1 135 ? -1.974 -1.691 12.011 1.00 98.50 135 GLY A O 1
ATOM 948 N N . TRP A 1 136 ? -2.523 -1.986 9.845 1.00 98.81 136 TRP A N 1
ATOM 949 C CA . TRP A 1 136 ? -1.612 -3.095 9.542 1.00 98.81 136 TRP A CA 1
ATOM 950 C C . TRP A 1 136 ? -0.696 -2.747 8.355 1.00 98.81 136 TRP A C 1
ATOM 952 O O . TRP A 1 136 ? -1.072 -1.946 7.506 1.00 98.81 136 TRP A O 1
ATOM 962 N N . ASN A 1 137 ? 0.514 -3.312 8.281 1.00 98.88 137 ASN A N 1
ATOM 963 C CA . ASN A 1 137 ? 1.432 -3.101 7.152 1.00 98.88 137 ASN A CA 1
ATOM 964 C C . ASN A 1 137 ? 1.579 -4.373 6.316 1.00 98.88 137 ASN A C 1
ATOM 966 O O . ASN A 1 137 ? 1.918 -5.421 6.862 1.00 98.88 137 ASN A O 1
ATOM 970 N N . LEU A 1 138 ? 1.456 -4.231 4.995 1.00 98.81 138 LEU A N 1
ATOM 971 C CA . LEU A 1 138 ? 1.833 -5.252 4.017 1.00 98.81 138 LEU A CA 1
ATOM 972 C C . LEU A 1 138 ? 3.346 -5.181 3.742 1.00 98.81 138 LEU A C 1
ATOM 974 O O . LEU A 1 138 ? 3.774 -4.816 2.653 1.00 98.81 138 LEU A O 1
ATOM 978 N N . GLY A 1 139 ? 4.160 -5.426 4.769 1.00 98.62 139 GLY A N 1
ATOM 979 C CA . GLY A 1 139 ? 5.621 -5.339 4.655 1.00 98.62 139 GLY A CA 1
ATOM 980 C C . GLY A 1 139 ? 6.231 -6.480 3.840 1.00 98.62 139 GLY A C 1
ATOM 981 O O . GLY A 1 139 ? 5.652 -7.567 3.747 1.00 98.62 139 GLY A O 1
ATOM 982 N N . ASN A 1 140 ? 7.421 -6.244 3.289 1.00 98.69 140 ASN A N 1
ATOM 983 C CA . ASN A 1 140 ? 8.207 -7.203 2.510 1.00 98.69 140 ASN A CA 1
ATOM 984 C C . ASN A 1 140 ? 7.407 -7.846 1.359 1.00 98.69 140 ASN A C 1
ATOM 986 O O . ASN A 1 140 ? 7.511 -9.049 1.118 1.00 98.69 140 ASN A O 1
ATOM 990 N N . THR A 1 141 ? 6.558 -7.062 0.702 1.00 98.81 141 THR A N 1
ATOM 991 C CA . THR A 1 141 ? 5.706 -7.457 -0.424 1.00 98.81 141 THR A CA 1
ATOM 992 C C . THR A 1 141 ? 6.019 -6.570 -1.631 1.00 98.81 141 THR A C 1
ATOM 994 O O . THR A 1 141 ? 6.976 -6.865 -2.338 1.00 98.81 141 THR A O 1
ATOM 997 N N . LEU A 1 142 ? 5.284 -5.472 -1.865 1.00 98.81 142 LEU A N 1
ATOM 998 C CA . LEU A 1 142 ? 5.540 -4.546 -2.985 1.00 98.81 142 LEU A CA 1
ATOM 999 C C . LEU A 1 142 ? 6.759 -3.637 -2.743 1.00 98.81 142 LEU A C 1
ATOM 1001 O O . LEU A 1 142 ? 7.250 -2.980 -3.655 1.00 98.81 142 LEU A O 1
ATOM 1005 N N . ASP A 1 143 ? 7.248 -3.584 -1.512 1.00 98.75 143 ASP A N 1
ATOM 1006 C CA . ASP A 1 143 ? 8.492 -2.936 -1.112 1.00 98.75 143 ASP A CA 1
ATOM 1007 C C . ASP A 1 143 ? 9.730 -3.804 -1.354 1.00 98.75 143 ASP A C 1
ATOM 1009 O O . ASP A 1 143 ? 10.846 -3.286 -1.314 1.00 98.75 143 ASP A O 1
ATOM 1013 N N . ALA A 1 144 ? 9.559 -5.096 -1.643 1.00 98.62 144 ALA A N 1
ATOM 1014 C CA . ALA A 1 144 ? 10.678 -5.985 -1.908 1.00 98.62 144 ALA A CA 1
ATOM 1015 C C . ALA A 1 144 ? 11.441 -5.578 -3.178 1.00 98.62 144 ALA A C 1
ATOM 1017 O O . ALA A 1 144 ? 10.864 -5.184 -4.188 1.00 98.62 144 ALA A O 1
ATOM 1018 N N . ILE A 1 145 ? 12.761 -5.743 -3.124 1.00 97.81 145 ILE A N 1
ATOM 1019 C CA . ILE A 1 145 ? 13.676 -5.488 -4.239 1.00 97.81 145 ILE A CA 1
ATOM 1020 C C . ILE A 1 145 ? 14.142 -6.831 -4.824 1.00 97.81 145 ILE A C 1
ATOM 1022 O O . ILE A 1 145 ? 14.570 -7.693 -4.046 1.00 97.81 145 ILE A O 1
ATOM 1026 N N . PRO A 1 146 ? 14.139 -7.021 -6.158 1.00 97.12 146 PRO A N 1
ATOM 1027 C CA . PRO A 1 146 ? 13.697 -6.059 -7.180 1.00 97.12 146 PRO A CA 1
ATOM 1028 C C . PRO A 1 146 ? 12.200 -6.107 -7.516 1.00 97.12 146 PRO A C 1
ATOM 1030 O O . PRO A 1 146 ? 11.727 -5.252 -8.244 1.00 97.12 146 PRO A O 1
ATOM 1033 N N . ASN A 1 147 ? 11.464 -7.127 -7.074 1.00 97.56 147 ASN A N 1
ATOM 1034 C CA . ASN A 1 147 ? 10.044 -7.301 -7.398 1.00 97.56 147 ASN A CA 1
ATOM 1035 C C . ASN A 1 147 ? 9.262 -7.805 -6.184 1.00 97.56 147 ASN A C 1
ATOM 1037 O O . ASN A 1 147 ? 9.829 -8.448 -5.292 1.00 97.56 147 ASN A O 1
ATOM 1041 N N . GLU A 1 148 ? 7.938 -7.670 -6.233 1.00 98.38 148 GLU A N 1
ATOM 1042 C CA . GLU A 1 148 ? 7.039 -8.435 -5.367 1.00 98.38 148 GLU A CA 1
ATOM 1043 C C . GLU A 1 148 ? 7.380 -9.933 -5.415 1.00 98.38 148 GLU A C 1
ATOM 1045 O O . GLU A 1 148 ? 7.519 -10.515 -6.491 1.00 98.38 148 GLU A O 1
ATOM 1050 N N . GLY A 1 149 ? 7.546 -10.568 -4.253 1.00 96.62 149 GLY A N 1
ATOM 1051 C CA . GLY A 1 149 ? 7.989 -11.965 -4.193 1.00 96.62 149 GLY A CA 1
ATOM 1052 C C . GLY A 1 149 ? 9.495 -12.168 -4.010 1.00 96.62 149 GLY A C 1
ATOM 1053 O O . GLY A 1 149 ? 9.921 -13.299 -3.792 1.00 96.62 149 GLY A O 1
ATOM 1054 N N . SER A 1 150 ? 10.314 -11.114 -4.100 1.00 97.94 150 SER A N 1
ATOM 1055 C CA . SER A 1 150 ? 11.784 -11.257 -4.075 1.00 97.94 150 SER A CA 1
ATOM 1056 C C . SER A 1 150 ? 12.364 -11.483 -2.679 1.00 97.94 150 SER A C 1
ATOM 1058 O O . SER A 1 150 ? 13.505 -11.926 -2.549 1.00 97.94 150 SER A O 1
ATOM 1060 N N . TRP A 1 151 ? 11.606 -11.154 -1.633 1.00 98.31 151 TRP A N 1
ATOM 1061 C CA . TRP A 1 151 ? 11.984 -11.392 -0.240 1.00 98.31 151 TRP A CA 1
ATOM 1062 C C . TRP A 1 151 ? 11.195 -12.581 0.327 1.00 98.31 151 TRP A C 1
ATOM 1064 O O . TRP A 1 151 ? 10.966 -13.573 -0.356 1.00 98.31 151 TRP A O 1
ATOM 1074 N N . ASN A 1 152 ? 10.809 -12.533 1.600 1.00 97.69 152 ASN A N 1
ATOM 1075 C CA . ASN A 1 152 ? 10.250 -13.674 2.324 1.00 97.69 152 ASN A CA 1
ATOM 1076 C C . ASN A 1 152 ? 8.744 -13.908 2.112 1.00 97.69 152 ASN A C 1
ATOM 1078 O O . ASN A 1 152 ? 8.210 -14.844 2.704 1.00 97.69 152 ASN A O 1
ATOM 1082 N N . ASN A 1 153 ? 8.054 -13.079 1.325 1.00 97.44 153 ASN A N 1
ATOM 1083 C CA . ASN A 1 153 ? 6.624 -13.231 1.062 1.00 97.44 153 ASN A CA 1
ATOM 1084 C C . ASN A 1 153 ? 6.377 -13.452 -0.432 1.00 97.44 153 ASN A C 1
ATOM 1086 O O . ASN A 1 153 ? 7.012 -12.772 -1.233 1.00 97.44 153 ASN A O 1
ATOM 1090 N N . PRO A 1 154 ? 5.444 -14.340 -0.821 1.00 96.69 154 PRO A N 1
ATOM 1091 C CA . PRO A 1 154 ? 4.960 -14.407 -2.197 1.00 96.69 154 PRO A CA 1
ATOM 1092 C C . PRO A 1 154 ? 4.109 -13.169 -2.541 1.00 96.69 154 PRO A C 1
ATOM 1094 O O . PRO A 1 154 ? 3.714 -12.430 -1.634 1.00 96.69 154 PRO A O 1
ATOM 1097 N N . PRO A 1 155 ? 3.756 -12.969 -3.826 1.00 98.12 155 PRO A N 1
ATOM 1098 C CA . PRO A 1 155 ? 2.785 -11.955 -4.214 1.00 98.12 155 PRO A CA 1
ATOM 1099 C C . PRO A 1 155 ? 1.483 -12.045 -3.419 1.00 98.12 155 PRO A C 1
ATOM 1101 O O . PRO A 1 155 ? 0.929 -13.133 -3.229 1.00 98.12 155 PRO A O 1
ATOM 1104 N N . VAL A 1 156 ? 0.995 -10.897 -2.948 1.00 98.56 156 VAL A N 1
ATOM 1105 C CA . VAL A 1 156 ? -0.199 -10.841 -2.104 1.00 98.56 156 VAL A CA 1
ATOM 1106 C C . VAL A 1 156 ? -1.438 -11.243 -2.894 1.00 98.56 156 VAL A C 1
ATOM 1108 O O . VAL A 1 156 ? -1.604 -10.902 -4.071 1.00 98.56 156 VAL A O 1
ATOM 1111 N N . VAL A 1 157 ? -2.331 -11.956 -2.216 1.00 96.81 157 VAL A N 1
ATOM 1112 C CA . VAL A 1 157 ? -3.635 -12.366 -2.732 1.00 96.81 157 VAL A CA 1
ATOM 1113 C C . VAL A 1 157 ? -4.748 -11.719 -1.919 1.00 96.81 157 VAL A C 1
ATOM 1115 O O . VAL A 1 157 ? -4.570 -11.371 -0.753 1.00 96.81 157 VAL A O 1
ATOM 1118 N N . GLU A 1 158 ? -5.929 -11.625 -2.517 1.00 93.81 158 GLU A N 1
ATOM 1119 C CA . GLU A 1 158 ? -7.122 -11.034 -1.909 1.00 93.81 158 GLU A CA 1
ATOM 1120 C C . GLU A 1 158 ? -7.456 -11.557 -0.508 1.00 93.81 158 GLU A C 1
ATOM 1122 O O . GLU A 1 158 ? -7.756 -10.770 0.391 1.00 93.81 158 GLU A O 1
ATOM 1127 N N . ARG A 1 159 ? -7.321 -12.873 -0.298 1.00 96.56 159 ARG A N 1
ATOM 1128 C CA . ARG A 1 159 ? -7.604 -13.516 0.990 1.00 96.56 159 ARG A CA 1
ATOM 1129 C C . ARG A 1 159 ? -6.787 -12.928 2.144 1.00 96.56 159 ARG A C 1
ATOM 1131 O O . ARG A 1 159 ? -7.292 -12.856 3.258 1.00 96.56 159 ARG A O 1
ATOM 1138 N N . THR A 1 160 ? -5.565 -12.457 1.891 1.00 98.06 160 THR A N 1
ATOM 1139 C CA . THR A 1 160 ? -4.749 -11.800 2.921 1.00 98.06 160 THR A CA 1
ATOM 1140 C C . THR A 1 160 ? -5.476 -10.585 3.499 1.00 98.06 160 THR A C 1
ATOM 1142 O O . THR A 1 160 ? -5.473 -10.378 4.709 1.00 98.06 160 THR A O 1
ATOM 1145 N N . PHE A 1 161 ? -6.156 -9.802 2.660 1.00 98.62 161 PHE A N 1
ATOM 1146 C CA . PHE A 1 161 ? -6.925 -8.646 3.114 1.00 98.62 161 PHE A CA 1
ATOM 1147 C C . PHE A 1 161 ? -8.232 -9.045 3.808 1.00 98.62 161 PHE A C 1
ATOM 1149 O O . PHE A 1 161 ? -8.655 -8.341 4.725 1.00 98.62 161 PHE A O 1
ATOM 1156 N N . ASP A 1 162 ? -8.845 -10.173 3.432 1.00 97.81 162 ASP A N 1
ATOM 1157 C CA . ASP A 1 162 ? -9.980 -10.745 4.172 1.00 97.81 162 ASP A CA 1
ATOM 1158 C C . ASP A 1 162 ? -9.571 -11.122 5.601 1.00 97.81 162 ASP A C 1
ATOM 1160 O O . ASP A 1 162 ? -10.245 -10.741 6.561 1.00 97.81 162 ASP A O 1
ATOM 1164 N N . ASP A 1 163 ? -8.426 -11.786 5.756 1.00 98.12 163 ASP A N 1
ATOM 1165 C CA . ASP A 1 163 ? -7.896 -12.190 7.060 1.00 98.12 163 ASP A CA 1
ATOM 1166 C C . ASP A 1 163 ? -7.531 -10.961 7.920 1.00 98.12 163 ASP A C 1
ATOM 1168 O O . ASP A 1 163 ? -7.878 -10.893 9.103 1.00 98.12 163 ASP A O 1
ATOM 1172 N N . VAL A 1 164 ? -6.913 -9.932 7.324 1.00 98.62 164 VAL A N 1
ATOM 1173 C CA . VAL A 1 164 ? -6.620 -8.652 8.004 1.00 98.62 164 VAL A CA 1
ATOM 1174 C C . VAL A 1 164 ? -7.912 -7.941 8.424 1.00 98.62 164 VAL A C 1
ATOM 1176 O O . VAL A 1 164 ? -7.970 -7.344 9.505 1.00 98.62 164 VAL A O 1
ATOM 1179 N N . LYS A 1 165 ? -8.976 -8.020 7.615 1.00 98.31 165 LYS A N 1
ATOM 1180 C CA . LYS A 1 165 ? -10.266 -7.399 7.942 1.00 98.31 165 LYS A CA 1
ATOM 1181 C C . LYS A 1 165 ? -10.941 -8.142 9.087 1.00 98.31 165 LYS A C 1
ATOM 1183 O O . LYS A 1 165 ? -11.434 -7.504 10.017 1.00 98.31 165 LYS A O 1
ATOM 1188 N N . ALA A 1 166 ? -10.911 -9.473 9.049 1.00 98.38 166 ALA A N 1
ATOM 1189 C CA . ALA A 1 166 ? -11.426 -10.337 10.105 1.00 98.38 166 ALA A CA 1
ATOM 1190 C C . ALA A 1 166 ? -10.683 -10.134 11.436 1.00 98.38 166 ALA A C 1
ATOM 1192 O O . ALA A 1 166 ? -11.301 -10.199 12.497 1.00 98.38 166 ALA A O 1
ATOM 1193 N N . ALA A 1 167 ? -9.388 -9.806 11.390 1.00 98.50 167 ALA A N 1
ATOM 1194 C CA . ALA A 1 167 ? -8.594 -9.440 12.564 1.00 98.50 167 ALA A CA 1
ATOM 1195 C C . ALA A 1 167 ? -8.954 -8.063 13.167 1.00 98.50 167 ALA A C 1
ATOM 1197 O O . ALA A 1 167 ? -8.446 -7.709 14.231 1.00 98.50 167 ALA A O 1
ATOM 1198 N N . GLY A 1 168 ? -9.837 -7.285 12.530 1.00 98.38 168 GLY A N 1
ATOM 1199 C CA . GLY A 1 168 ? -10.363 -6.026 13.068 1.00 98.38 168 GLY A CA 1
ATOM 1200 C C . GLY A 1 168 ? -9.557 -4.776 12.709 1.00 98.38 168 GLY A C 1
ATOM 1201 O O . GLY A 1 168 ? -9.813 -3.703 13.265 1.00 98.38 168 GLY A O 1
ATOM 1202 N N . PHE A 1 169 ? -8.604 -4.878 11.779 1.00 98.88 169 PHE A N 1
ATOM 1203 C CA . PHE A 1 169 ? -7.900 -3.706 11.262 1.00 98.88 169 PHE A CA 1
ATOM 1204 C C . PHE A 1 169 ? -8.824 -2.836 10.405 1.00 98.88 169 PHE A C 1
ATOM 1206 O O . PHE A 1 169 ? -9.730 -3.317 9.718 1.00 98.88 169 PHE A O 1
ATOM 1213 N N . LYS A 1 170 ? -8.589 -1.525 10.449 1.00 98.75 170 LYS A N 1
ATOM 1214 C CA . LYS A 1 170 ? -9.362 -0.525 9.696 1.00 98.75 170 LYS A CA 1
ATOM 1215 C C . LYS A 1 170 ? -8.554 0.150 8.603 1.00 98.75 170 LYS A C 1
ATOM 1217 O O . LYS A 1 170 ? -9.136 0.656 7.646 1.00 98.75 170 LYS A O 1
ATOM 1222 N N . SER A 1 171 ? -7.231 0.128 8.720 1.00 98.81 171 SER A N 1
ATOM 1223 C CA . SER A 1 171 ? -6.332 0.632 7.691 1.00 98.81 171 SER A CA 1
ATOM 1224 C C . SER A 1 171 ? -5.242 -0.364 7.334 1.00 98.81 171 SER A C 1
ATOM 1226 O O . SER A 1 171 ? -4.825 -1.181 8.159 1.00 98.81 171 SER A O 1
ATOM 1228 N N . VAL A 1 172 ? -4.766 -0.262 6.098 1.00 98.88 172 VAL A N 1
ATOM 1229 C CA . VAL A 1 172 ? -3.567 -0.952 5.635 1.00 98.88 172 VAL A CA 1
ATOM 1230 C C . VAL A 1 172 ? -2.587 0.055 5.053 1.00 98.88 172 VAL A C 1
ATOM 1232 O O . VAL A 1 172 ? -2.964 0.955 4.302 1.00 98.88 172 VAL A O 1
ATOM 1235 N N . ARG A 1 173 ? -1.313 -0.095 5.398 1.00 98.94 173 ARG A N 1
ATOM 1236 C CA . ARG A 1 173 ? -0.219 0.574 4.705 1.00 98.94 173 ARG A CA 1
ATOM 1237 C C . ARG A 1 173 ? 0.417 -0.415 3.735 1.00 98.94 173 ARG A C 1
ATOM 1239 O O . ARG A 1 173 ? 0.828 -1.500 4.143 1.00 98.94 173 ARG A O 1
ATOM 1246 N N . ILE A 1 174 ? 0.487 -0.016 2.473 1.00 98.88 174 ILE A N 1
ATOM 1247 C CA . ILE A 1 174 ? 1.038 -0.771 1.350 1.00 98.88 174 ILE A CA 1
ATOM 1248 C C . ILE A 1 174 ? 2.340 -0.067 0.941 1.00 98.88 174 ILE A C 1
ATOM 1250 O O . ILE A 1 174 ? 2.293 0.924 0.211 1.00 98.88 174 ILE A O 1
ATOM 1254 N N . PRO A 1 175 ? 3.494 -0.480 1.487 1.00 98.88 175 PRO A N 1
ATOM 1255 C CA . PRO A 1 175 ? 4.777 0.073 1.084 1.00 98.88 175 PRO A CA 1
ATOM 1256 C C . PRO A 1 175 ? 5.158 -0.405 -0.325 1.00 98.88 175 PRO A C 1
ATOM 1258 O O . PRO A 1 175 ? 4.955 -1.573 -0.644 1.00 98.88 175 PRO A O 1
ATOM 1261 N N . VAL A 1 176 ? 5.683 0.491 -1.169 1.00 98.88 176 VAL A N 1
ATOM 1262 C CA . VAL A 1 176 ? 6.022 0.179 -2.570 1.00 98.88 176 VAL A CA 1
ATOM 1263 C C . VAL A 1 176 ? 7.399 0.725 -2.937 1.00 98.88 176 VAL A C 1
ATOM 1265 O O . VAL A 1 176 ? 7.686 1.906 -2.722 1.00 98.88 176 VAL A O 1
ATOM 1268 N N . THR A 1 177 ? 8.234 -0.121 -3.531 1.00 98.75 177 THR A N 1
ATOM 1269 C CA . THR A 1 177 ? 9.527 0.266 -4.110 1.00 98.75 177 THR A CA 1
ATOM 1270 C C . THR A 1 177 ? 9.378 0.430 -5.624 1.00 98.75 177 THR A C 1
ATOM 1272 O O . THR A 1 177 ? 8.689 -0.349 -6.276 1.00 98.75 177 THR A O 1
ATOM 1275 N N . TYR A 1 178 ? 9.977 1.479 -6.196 1.00 98.25 178 TYR A N 1
ATOM 1276 C CA . TYR A 1 178 ? 9.844 1.815 -7.628 1.00 98.25 178 TYR A CA 1
ATOM 1277 C C . TYR A 1 178 ? 11.179 1.821 -8.379 1.00 98.25 178 TYR A C 1
ATOM 1279 O O . TYR A 1 178 ? 11.183 1.892 -9.605 1.00 98.25 178 TYR A O 1
ATOM 1287 N N . SER A 1 179 ? 12.305 1.769 -7.663 1.00 96.31 179 SER A N 1
ATOM 1288 C CA . SER A 1 179 ? 13.660 1.951 -8.200 1.00 96.31 179 SER A CA 1
ATOM 1289 C C . SER A 1 179 ? 14.011 0.972 -9.325 1.00 96.31 179 SER A C 1
ATOM 1291 O O . SER A 1 179 ? 14.590 1.395 -10.325 1.00 96.31 179 SER A O 1
ATOM 1293 N N . ASP A 1 180 ? 13.598 -0.290 -9.212 1.00 96.56 180 ASP A N 1
ATOM 1294 C CA . ASP A 1 180 ? 13.806 -1.327 -10.236 1.00 96.56 180 ASP A CA 1
ATOM 1295 C C . ASP A 1 180 ? 12.718 -1.354 -11.327 1.00 96.56 180 ASP A C 1
ATOM 1297 O O . ASP A 1 180 ? 12.813 -2.115 -12.289 1.00 96.56 180 ASP A O 1
ATOM 1301 N N . HIS A 1 181 ? 11.697 -0.501 -11.213 1.00 97.69 181 HIS A N 1
ATOM 1302 C CA . HIS A 1 181 ? 10.526 -0.472 -12.095 1.00 97.69 181 HIS A CA 1
ATOM 1303 C C . HIS A 1 181 ? 10.463 0.779 -12.976 1.00 97.69 181 HIS A C 1
ATOM 1305 O O . HIS A 1 181 ? 9.408 1.115 -13.509 1.00 97.69 181 HIS A O 1
ATOM 1311 N N . PHE A 1 182 ? 11.579 1.483 -13.161 1.00 97.62 182 PHE A N 1
ATOM 1312 C CA . PHE A 1 182 ? 11.680 2.542 -14.161 1.00 97.62 182 PHE A CA 1
ATOM 1313 C C . PHE A 1 182 ? 12.073 1.964 -15.527 1.00 97.62 182 PHE A C 1
ATOM 1315 O O . PHE A 1 182 ? 13.113 1.332 -15.684 1.00 97.62 182 PHE A O 1
ATOM 1322 N N . THR A 1 183 ? 11.261 2.236 -16.546 1.00 97.25 183 THR A N 1
ATOM 1323 C CA . THR A 1 183 ? 11.496 1.826 -17.946 1.00 97.25 183 THR A CA 1
ATOM 1324 C C . THR A 1 183 ? 12.321 2.838 -18.735 1.00 97.25 183 THR A C 1
ATOM 1326 O O . THR A 1 183 ? 12.807 2.543 -19.827 1.00 97.25 183 THR A O 1
ATOM 1329 N N . SER A 1 184 ? 12.505 4.041 -18.191 1.00 95.94 184 SER A N 1
ATOM 1330 C CA . SER A 1 184 ? 13.340 5.078 -18.786 1.00 95.94 184 SER A CA 1
ATOM 1331 C C . SER A 1 184 ? 14.199 5.756 -17.728 1.00 95.94 184 SER A C 1
ATOM 1333 O O . SER A 1 184 ? 13.744 5.969 -16.606 1.00 95.94 184 SER A O 1
ATOM 1335 N N . ALA A 1 185 ? 15.389 6.196 -18.119 1.00 94.69 185 ALA A N 1
ATOM 1336 C CA . ALA A 1 185 ? 16.230 7.052 -17.294 1.00 94.69 185 ALA A CA 1
ATOM 1337 C C . ALA A 1 185 ? 15.777 8.528 -17.344 1.00 94.69 185 ALA A C 1
ATOM 1339 O O . ALA A 1 185 ? 14.728 8.879 -17.897 1.00 94.69 185 ALA A O 1
ATOM 1340 N N . ALA A 1 186 ? 16.604 9.405 -16.774 1.00 92.19 186 ALA A N 1
ATOM 1341 C CA . ALA A 1 186 ? 16.446 10.846 -16.888 1.00 92.19 186 ALA A CA 1
ATOM 1342 C C . ALA A 1 186 ? 16.272 11.293 -18.357 1.00 92.19 186 ALA A C 1
ATOM 1344 O O . ALA A 1 186 ? 16.925 10.745 -19.249 1.00 92.19 186 ALA A O 1
ATOM 1345 N N . PRO A 1 187 ? 15.446 12.321 -18.616 1.00 94.69 187 PRO A N 1
ATOM 1346 C CA . PRO A 1 187 ? 14.695 13.113 -17.636 1.00 94.69 187 PRO A CA 1
ATOM 1347 C C . PRO A 1 187 ? 13.320 12.526 -17.274 1.00 94.69 187 PRO A C 1
ATOM 1349 O O . PRO A 1 187 ? 12.652 13.071 -16.401 1.00 94.69 187 PRO A O 1
ATOM 1352 N N . ASN A 1 188 ? 12.886 11.454 -17.941 1.00 95.56 188 ASN A N 1
ATOM 1353 C CA . ASN A 1 188 ? 11.483 11.041 -17.931 1.00 95.56 188 ASN A CA 1
ATOM 1354 C C . ASN A 1 188 ? 11.107 10.171 -16.730 1.00 95.56 188 ASN A C 1
ATOM 1356 O O . ASN A 1 188 ? 10.004 10.328 -16.217 1.00 95.56 188 ASN A O 1
ATOM 1360 N N . TYR A 1 189 ? 11.992 9.262 -16.296 1.00 95.31 189 TYR A N 1
ATOM 1361 C CA . TYR A 1 189 ? 11.732 8.340 -15.177 1.00 95.31 189 TYR A CA 1
ATOM 1362 C C . TYR A 1 189 ? 10.352 7.656 -15.256 1.00 95.31 189 TYR A C 1
ATOM 1364 O O . TYR A 1 189 ? 9.626 7.549 -14.271 1.00 95.31 189 TYR A O 1
ATOM 1372 N N . THR A 1 190 ? 9.960 7.220 -16.455 1.00 96.56 190 THR A N 1
ATOM 1373 C CA . THR A 1 190 ? 8.703 6.513 -16.698 1.00 96.56 190 THR A CA 1
ATOM 1374 C C . THR A 1 190 ? 8.679 5.206 -15.912 1.00 96.56 190 THR A C 1
ATOM 1376 O O . THR A 1 190 ? 9.528 4.342 -16.121 1.00 96.56 190 THR A O 1
ATOM 1379 N N . VAL A 1 191 ? 7.705 5.055 -15.016 1.00 97.44 191 VAL A N 1
ATOM 1380 C CA . VAL A 1 191 ? 7.461 3.802 -14.288 1.00 97.44 191 VAL A CA 1
ATOM 1381 C C . VAL A 1 191 ? 6.819 2.787 -15.234 1.00 97.44 191 VAL A C 1
ATOM 1383 O O . VAL A 1 191 ? 6.012 3.153 -16.088 1.00 97.44 191 VAL A O 1
ATOM 1386 N N . ASP A 1 192 ? 7.183 1.517 -15.093 1.00 97.06 192 ASP A N 1
ATOM 1387 C CA . ASP A 1 192 ? 6.562 0.399 -15.792 1.00 97.06 192 ASP A CA 1
ATOM 1388 C C . ASP A 1 192 ? 5.045 0.388 -15.543 1.00 97.06 192 ASP A C 1
ATOM 1390 O O . ASP A 1 192 ? 4.574 0.342 -14.403 1.00 97.06 192 ASP A O 1
ATOM 1394 N N . ALA A 1 193 ? 4.272 0.426 -16.629 1.00 96.44 193 ALA A N 1
ATOM 1395 C CA . ALA A 1 193 ? 2.817 0.399 -16.580 1.00 96.44 193 ALA A CA 1
ATOM 1396 C C . ALA A 1 193 ? 2.272 -0.891 -15.944 1.00 96.44 193 ALA A C 1
ATOM 1398 O O . ALA A 1 193 ? 1.257 -0.836 -15.253 1.00 96.44 193 ALA A O 1
ATOM 1399 N N . ALA A 1 194 ? 2.939 -2.035 -16.125 1.00 95.94 194 ALA A N 1
ATOM 1400 C CA . ALA A 1 194 ? 2.544 -3.290 -15.491 1.00 95.94 194 ALA A CA 1
ATOM 1401 C C . ALA A 1 194 ? 2.775 -3.253 -13.974 1.00 95.94 194 ALA A C 1
ATOM 1403 O O . ALA A 1 194 ? 1.947 -3.756 -13.215 1.00 95.94 194 ALA A O 1
ATOM 1404 N N . TRP A 1 195 ? 3.855 -2.607 -13.521 1.00 98.00 195 TRP A N 1
ATOM 1405 C CA . TRP A 1 195 ? 4.100 -2.406 -12.092 1.00 98.00 195 TRP A CA 1
ATOM 1406 C C . TRP A 1 195 ? 3.062 -1.471 -11.469 1.00 98.00 195 TRP A C 1
ATOM 1408 O O . TRP A 1 195 ? 2.472 -1.805 -10.443 1.00 98.00 195 TRP A O 1
ATOM 1418 N N . LEU A 1 196 ? 2.762 -0.340 -12.119 1.00 97.31 196 LEU A N 1
ATOM 1419 C CA . LEU A 1 196 ? 1.701 0.566 -11.665 1.00 97.31 196 LEU A CA 1
ATOM 1420 C C . LEU A 1 196 ? 0.333 -0.119 -11.621 1.00 97.31 196 LEU A C 1
ATOM 1422 O O . LEU A 1 196 ? -0.408 0.079 -10.658 1.00 97.31 196 LEU A O 1
ATOM 1426 N N . GLN A 1 197 ? 0.012 -0.946 -12.621 1.00 98.06 197 GLN A N 1
ATOM 1427 C CA . GLN A 1 197 ? -1.226 -1.721 -12.617 1.00 98.06 197 GLN A CA 1
ATOM 1428 C C . GLN A 1 197 ? -1.258 -2.688 -11.434 1.00 98.06 197 GLN A C 1
ATOM 1430 O O . GLN A 1 197 ? -2.242 -2.710 -10.704 1.00 98.06 197 GLN A O 1
ATOM 1435 N N . ARG A 1 198 ? -0.165 -3.414 -11.167 1.00 98.38 198 ARG A N 1
ATOM 1436 C CA . ARG A 1 198 ? -0.091 -4.321 -10.015 1.00 98.38 198 ARG A CA 1
ATOM 1437 C C . ARG A 1 198 ? -0.278 -3.588 -8.683 1.00 98.38 198 ARG A C 1
ATOM 1439 O O . ARG A 1 198 ? -0.996 -4.082 -7.816 1.00 98.38 198 ARG A O 1
ATOM 1446 N N . VAL A 1 199 ? 0.329 -2.413 -8.515 1.00 98.62 199 VAL A N 1
ATOM 1447 C CA . VAL A 1 199 ? 0.123 -1.569 -7.325 1.00 98.62 199 VAL A CA 1
ATOM 1448 C C . VAL A 1 199 ? -1.348 -1.159 -7.202 1.00 98.62 199 VAL A C 1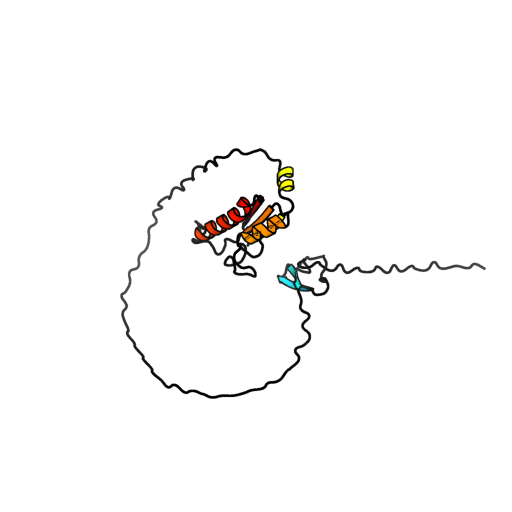
ATOM 1450 O O . VAL A 1 199 ? -1.907 -1.263 -6.109 1.00 98.62 199 VAL A O 1
ATOM 1453 N N . SER A 1 200 ? -1.986 -0.747 -8.305 1.00 97.69 200 SER A N 1
ATOM 1454 C CA . SER A 1 200 ? -3.420 -0.424 -8.338 1.00 97.69 200 SER A CA 1
ATOM 1455 C C . SER A 1 200 ? -4.273 -1.621 -7.932 1.00 97.69 200 SER A C 1
ATOM 1457 O O . SER A 1 200 ? -5.118 -1.480 -7.057 1.00 97.69 200 SER A O 1
ATOM 1459 N N . ASP A 1 201 ? -3.999 -2.807 -8.481 1.00 97.25 201 ASP A N 1
ATOM 1460 C CA . ASP A 1 201 ? -4.746 -4.024 -8.164 1.00 97.25 201 ASP A CA 1
ATOM 1461 C C . ASP A 1 201 ? -4.699 -4.312 -6.657 1.00 97.25 201 ASP A C 1
ATOM 1463 O O . ASP A 1 201 ? -5.728 -4.566 -6.041 1.00 97.25 201 ASP A O 1
ATOM 1467 N N . VAL A 1 202 ? -3.524 -4.226 -6.021 1.00 98.62 202 VAL A N 1
ATOM 1468 C CA . VAL A 1 202 ? -3.375 -4.473 -4.574 1.00 98.62 202 VAL A CA 1
ATOM 1469 C C . VAL A 1 202 ? -4.073 -3.395 -3.730 1.00 98.62 202 VAL A C 1
ATOM 1471 O O . VAL A 1 202 ? -4.651 -3.705 -2.683 1.00 98.62 202 VAL A O 1
ATOM 1474 N N . VAL A 1 203 ? -4.071 -2.136 -4.179 1.00 98.75 203 VAL A N 1
ATOM 1475 C CA . VAL A 1 203 ? -4.859 -1.060 -3.552 1.00 98.75 203 VAL A CA 1
ATOM 1476 C C . VAL A 1 203 ? -6.360 -1.337 -3.684 1.00 98.75 203 VAL A C 1
ATOM 1478 O O . VAL A 1 203 ? -7.092 -1.161 -2.707 1.00 98.75 203 VAL A O 1
ATOM 1481 N N . ASP A 1 204 ? -6.824 -1.825 -4.832 1.00 98.19 204 ASP A N 1
ATOM 1482 C CA . ASP A 1 204 ? -8.223 -2.190 -5.070 1.00 98.19 204 ASP A CA 1
ATOM 1483 C C . ASP A 1 204 ? -8.645 -3.382 -4.204 1.00 98.19 204 ASP A C 1
ATOM 1485 O O . ASP A 1 204 ? -9.708 -3.342 -3.582 1.00 98.19 204 ASP A O 1
ATOM 1489 N N . MET A 1 205 ? -7.779 -4.391 -4.036 1.00 98.06 205 MET A N 1
ATOM 1490 C CA . MET A 1 205 ? -8.023 -5.506 -3.108 1.00 98.06 205 MET A CA 1
ATOM 1491 C C . MET A 1 205 ? -8.312 -5.005 -1.684 1.00 98.06 205 MET A C 1
ATOM 1493 O O . MET A 1 205 ? -9.204 -5.533 -1.013 1.00 98.06 205 MET A O 1
ATOM 1497 N N . ALA A 1 206 ? -7.593 -3.979 -1.221 1.00 98.50 206 ALA A N 1
ATOM 1498 C CA . ALA A 1 206 ? -7.793 -3.390 0.099 1.00 98.50 206 ALA A CA 1
ATOM 1499 C C . ALA A 1 206 ? -9.013 -2.449 0.162 1.00 98.50 206 ALA A C 1
ATOM 1501 O O . ALA A 1 206 ? -9.849 -2.556 1.065 1.00 98.50 206 ALA A O 1
ATOM 1502 N N . THR A 1 207 ? -9.151 -1.521 -0.783 1.00 97.88 207 THR A N 1
ATOM 1503 C CA . THR A 1 207 ? -10.239 -0.528 -0.766 1.00 97.88 207 THR A CA 1
ATOM 1504 C C . THR A 1 207 ? -11.610 -1.159 -1.010 1.00 97.88 207 THR A C 1
ATOM 1506 O O . THR A 1 207 ? -12.574 -0.749 -0.360 1.00 97.88 207 THR A O 1
ATOM 1509 N N . ALA A 1 208 ? -11.705 -2.229 -1.809 1.00 97.88 208 ALA A N 1
ATOM 1510 C CA . ALA A 1 208 ? -12.935 -3.012 -1.980 1.00 97.88 208 ALA A CA 1
ATOM 1511 C C . ALA A 1 208 ? -13.453 -3.618 -0.659 1.00 97.88 208 ALA A C 1
ATOM 1513 O O . ALA A 1 208 ? -14.646 -3.882 -0.513 1.00 97.88 208 ALA A O 1
ATOM 1514 N N . ARG A 1 209 ? -12.574 -3.789 0.340 1.00 98.00 209 ARG A N 1
ATOM 1515 C CA . ARG A 1 209 ? -12.892 -4.273 1.700 1.00 98.00 209 ARG A CA 1
ATOM 1516 C C . ARG A 1 209 ? -13.099 -3.132 2.705 1.00 98.00 209 ARG A C 1
ATOM 1518 O O . ARG A 1 209 ? -13.176 -3.350 3.922 1.00 98.00 209 ARG A O 1
ATOM 1525 N N . GLY A 1 210 ? -13.180 -1.896 2.216 1.00 97.81 210 GLY A N 1
ATOM 1526 C CA . GLY A 1 210 ? -13.396 -0.697 3.021 1.00 97.81 210 GLY A CA 1
ATOM 1527 C C . GLY A 1 210 ? -12.246 -0.401 3.981 1.00 97.81 210 GLY A C 1
ATOM 1528 O O . GLY A 1 210 ? -12.492 0.075 5.091 1.00 97.81 210 GLY A O 1
ATOM 1529 N N . PHE A 1 211 ? -11.011 -0.760 3.623 1.00 98.69 211 PHE A N 1
ATOM 1530 C CA . PHE A 1 211 ? -9.838 -0.263 4.336 1.00 98.69 211 PHE A CA 1
ATOM 1531 C C . PHE A 1 211 ? -9.557 1.188 3.952 1.00 98.69 211 PHE A C 1
ATOM 1533 O O . PHE A 1 211 ? -9.659 1.567 2.787 1.00 98.69 211 PHE A O 1
ATOM 1540 N N . TYR A 1 212 ? -9.096 1.973 4.921 1.00 98.44 212 TYR A N 1
ATOM 1541 C CA . TYR A 1 212 ? -8.274 3.136 4.605 1.00 98.44 212 TYR A CA 1
ATOM 1542 C C . TYR A 1 212 ? -6.904 2.648 4.128 1.00 98.44 212 TYR A C 1
ATOM 1544 O O . TYR A 1 212 ? -6.282 1.821 4.796 1.00 98.44 212 TYR A O 1
ATOM 1552 N N . VAL A 1 213 ? -6.423 3.160 2.999 1.00 98.56 213 VAL A N 1
ATOM 1553 C CA . VAL A 1 213 ? -5.156 2.719 2.406 1.00 98.56 213 VAL A CA 1
ATOM 1554 C C . VAL A 1 213 ? -4.131 3.843 2.436 1.00 98.56 213 VAL A C 1
ATOM 1556 O O . VAL A 1 213 ? -4.410 4.963 2.013 1.00 98.56 213 VAL A O 1
ATOM 1559 N N . LEU A 1 214 ? -2.930 3.527 2.918 1.00 98.38 214 LEU A N 1
ATOM 1560 C CA . LEU A 1 214 ? -1.756 4.390 2.827 1.00 98.38 214 LEU A CA 1
ATOM 1561 C C . LEU A 1 214 ? -0.737 3.750 1.878 1.00 98.38 214 LEU A C 1
ATOM 1563 O O . LEU A 1 214 ? -0.262 2.654 2.158 1.00 98.38 214 LEU A O 1
ATOM 1567 N N . THR A 1 215 ? -0.368 4.432 0.797 1.00 98.06 215 THR A N 1
ATOM 1568 C CA . THR A 1 215 ? 0.733 4.021 -0.094 1.00 98.06 215 THR A CA 1
ATOM 1569 C C . THR A 1 215 ? 1.899 5.002 0.013 1.00 98.06 215 THR A C 1
ATOM 1571 O O . THR A 1 215 ? 1.718 6.131 0.481 1.00 98.06 215 THR A O 1
ATOM 1574 N N . ASN A 1 216 ? 3.108 4.587 -0.360 1.00 98.50 216 ASN A N 1
ATOM 1575 C CA . ASN A 1 216 ? 4.280 5.458 -0.368 1.00 98.50 216 ASN A CA 1
ATOM 1576 C C . ASN A 1 216 ? 5.318 5.041 -1.422 1.00 98.50 216 ASN A C 1
ATOM 1578 O O . ASN A 1 216 ? 5.147 4.046 -2.115 1.00 98.50 216 ASN A O 1
ATOM 1582 N N . VAL A 1 217 ? 6.406 5.809 -1.495 1.00 98.31 217 VAL A N 1
ATOM 1583 C CA . VAL A 1 217 ? 7.695 5.382 -2.062 1.00 98.31 217 VAL A CA 1
ATOM 1584 C C . VAL A 1 217 ? 8.547 4.882 -0.894 1.00 98.31 217 VAL A C 1
ATOM 1586 O O . VAL A 1 217 ? 8.667 5.602 0.104 1.00 98.31 217 VAL A O 1
ATOM 1589 N N . HIS A 1 218 ? 9.041 3.644 -0.954 1.00 98.50 218 HIS A N 1
ATOM 1590 C CA . HIS A 1 218 ? 9.584 2.947 0.215 1.00 98.50 218 HIS A CA 1
ATOM 1591 C C . HIS A 1 218 ? 11.118 2.875 0.281 1.00 98.50 218 HIS A C 1
ATOM 1593 O O . HIS A 1 218 ? 11.697 3.589 1.104 1.00 98.50 218 HIS A O 1
ATOM 1599 N N . HIS A 1 219 ? 11.754 2.017 -0.525 1.00 96.25 219 HIS A N 1
ATOM 1600 C CA . HIS A 1 219 ? 13.216 1.880 -0.628 1.00 96.25 219 HIS A CA 1
ATOM 1601 C C . HIS A 1 219 ? 13.759 2.586 -1.873 1.00 96.25 219 HIS A C 1
ATOM 1603 O O . HIS A 1 219 ? 14.906 3.076 -1.787 1.00 96.25 219 HIS A O 1
#

Foldseek 3Di:
DDDDDDDDPPPDPPPPPQDADEAFDWQDAVPDPHHNHHPPQWDFADPDRGTTTTDGDDPDDDDDDDDDDDDDDDDDDDDDDDDDDDDDDDDDDDDDDDDDDDDPPPPPPPPDPPPPPDDDDDDDPVRVVVQQPPEDEPPPAQQPPPHGCNDDDHHDDLVVLVVVVVVPGQAYEYEHAQPNQQPDDPPPSHGHPVSVVSVVVVVCSNVVSNHHYHYDHHD

Sequence (219 aa):
MKIDISIAVLLALAHRVSAQQAPWGQCGGNGWTGPTTCVAGWQCVKAHEWYSQCLEGTSSPSPTTLRTTTTSRPTVTITSSTARASSSAQSTTSARSSSSSSSSASASASAAPSACPGTFADVSAADFVKAMSPGWNLGNTLDAIPNEGSWNNPPVVERTFDDVKAAGFKSVRIPVTYSDHFTSAAPNYTVDAAWLQRVSDVVDMATARGFYVLTNVHH

Secondary structure (DSSP, 8-state):
------------------PPBPTT-EEE-TT--S--SBSTTEEEEEEETTEEEEEE------------------------------------------------------PPP-----PPPP--HHHHHHHH-SEEE-TTSTTSSSSTTSSSSPPP-HHHHHHHHHTT--EEEE----GGGBSS-TTT-PBPHHHHHHHHHHHHHHHTTT-EEEE----